Protein 4B46 (pdb70)

Secondary structure (DSSP, 8-state):
--EEEEEEHHHHHHHHHHHHHHHHHHT---EEEEEEEESBHHHHHT-SSS-GGGEEE--HHHHTTB--TT-HHHHHHHHHHTHHHHHHHHTTS-GGG-SEEEEEEESSSSHHHHHHHHHHHHHHHH--S-EEEEEEEPPTTS-HHHHHHHHHHHHHHHHHSSEEEEEEGGGG--TTS-HHHHHHHHHHHHHHHHHHHH--B--HHHHHHHHTT-SEEEEEEEEEE--HHHHHHHHHHHHHHHHS--SS----TT-SEEEEEEEE-GGG--HHHHHHHHHHHHHHH--SEEEEEEEE-TT--EEEEEEEEES--S-HHHHHHHHHHHHHH-

Solvent-accessible surface area: 14113 Å² total; per-residue (Å²): 24,85,0,0,0,0,0,0,6,96,44,0,3,51,1,0,11,46,0,10,71,19,15,165,123,127,137,38,53,0,24,113,9,10,0,0,1,5,0,18,110,76,38,12,121,51,17,175,36,1,64,164,116,24,41,15,37,0,0,62,96,110,22,156,13,157,14,13,66,33,68,20,131,34,0,29,68,0,0,111,99,28,28,114,68,0,23,41,11,0,103,85,11,48,19,187,76,9,38,0,0,1,0,0,0,16,0,9,29,3,12,5,2,7,0,0,5,24,0,0,116,32,0,94,200,85,42,144,40,32,0,3,0,0,0,8,0,5,3,74,108,69,30,60,88,74,23,37,3,0,0,106,4,5,46,66,0,26,167,42,13,41,0,0,0,0,0,5,15,39,29,10,123,54,137,84,81,76,113,87,22,5,67,72,76,8,13,79,38,1,2,43,27,1,3,18,0,1,32,125,82,6,78,26,66,41,0,45,67,0,0,70,42,14,36,11,0,1,0,0,38,13,42,59,44,132,107,65,140,16,1,80,44,0,18,28,1,0,96,114,0,9,120,33,144,9,0,0,54,25,129,23,106,44,4,62,40,0,0,0,0,0,8,1,1,63,120,54,20,33,174,104,0,7,45,112,0,79,149,50,2,70,128,66,1,46,4,144,58,17,58,18,2,16,18,59,83,108,71,29,145,131,0,8,0,0,2,0,3,1,8,11,90,98,4,86,32,16,104,73,0,74,94,38,10,92,111,45,161,149

InterPro domains:
  IPR003008 Tubulin/FtsZ, GTPase domain [PF00091] (3-174)
  IPR003008 Tubulin/FtsZ, GTPase domain [SM00864] (2-195)
  IPR017975 Tubulin, conserved site [PS00227] (108-114)
  IPR032907 Tubulin-like protein CetZ [MF_01946] (1-391)
  IPR036525 Tubulin/FtsZ, GTPase domain superfamily [G3DSA:3.40.50.1440] (1-229)
  IPR036525 Tubulin/FtsZ, GTPase domain superfamily [SSF52490] (1-197)
  IPR037103 Tubulin/FtsZ-like, C-terminal domain [G3DSA:3.30.1330.20] (230-367)
  IPR045061 Tubulin-like protein FtsZ/CetZ [PTHR30314] (2-357)
  IPR048737 Tubulin-like CetZ, C-terminal [PF21011] (176-364)

Radius of gyration: 19.16 Å; Cα contacts (8 Å, |Δi|>4): 771; chains: 1; bounding box: 43×62×47 Å

Sequence (330 aa):
MKLAMIGFGQAGGKVVDKFVEYDRERNAGIVRAAVAVNSAKADLLGLKNIPKDQRVLIGQSRVKGHGVGADNELGAEIAEEDIDEVQGAIDSIPVHEVDAFLVVSGLGGGTGSGGAPVLAKHLKRIYTEPVYGLGILPGSDEGGIYTLNAARSFQTFVREVDNLLVFDNDAWRKTGESVQGGYDEINEEIVNRFGVLFGSVVDSSEIINTLAGGGVSTVGYASEGVTAHTTNRITSLVRKAALGRLTLPCEIEGAERALLVLAGPPEHLNRKGIERGRKWIEEQTGSMEVRGGDYPIPGAEKVAGVILLSGVTNVPRIKELQQVAIEAQD

Structure (mmCIF, N/CA/C/O backbone):
data_4B46
#
_entry.id 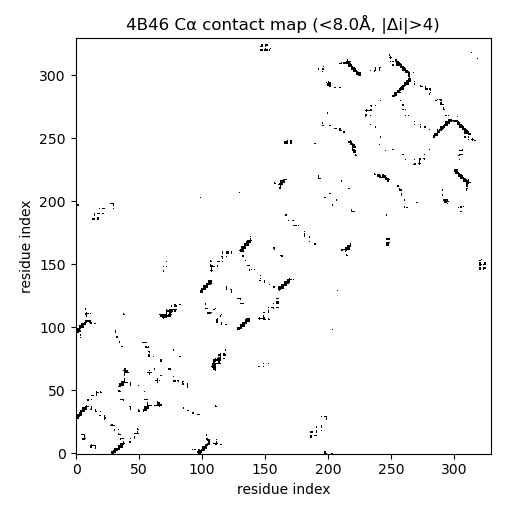  4B46
#
_cell.length_a   56.339
_cell.length_b   62.214
_cell.length_c   96.496
_cell.angle_alpha   90.00
_cell.angle_beta   90.00
_cell.angle_gamma   90.00
#
_symmetry.space_group_name_H-M   'P 21 21 21'
#
loop_
_entity.id
_entity.type
_entity.pdbx_description
1 polymer 'CELL DIVISION PROTEIN FTSZ'
2 non-polymer "GUANOSINE-5'-DIPHOSPHATE"
3 water water
#
loop_
_atom_site.group_PDB
_atom_site.id
_atom_site.type_symbol
_atom_site.label_atom_id
_atom_site.label_alt_id
_atom_site.label_comp_id
_atom_site.label_asym_id
_atom_site.label_entity_id
_atom_site.label_seq_id
_atom_site.pdbx_PDB_ins_code
_atom_site.Cartn_x
_atom_site.Cartn_y
_atom_site.Cartn_z
_atom_site.occupancy
_atom_site.B_iso_or_equiv
_atom_site.auth_seq_id
_atom_site.auth_comp_id
_atom_site.auth_asym_id
_atom_site.auth_atom_id
_atom_site.pdbx_PDB_model_num
ATOM 1 N N . MET A 1 1 ? -25.918 -20.403 10.777 1.00 22.26 1 MET A N 1
ATOM 2 C CA . MET A 1 1 ? -26.155 -19.395 11.795 1.00 23.54 1 MET A CA 1
ATOM 3 C C . MET A 1 1 ? -25.827 -18.000 11.251 1.00 26.12 1 MET A C 1
ATOM 4 O O . MET A 1 1 ? -24.796 -17.795 10.606 1.00 26.98 1 MET A O 1
ATOM 9 N N . LYS A 1 2 ? -26.706 -17.044 11.520 1.00 2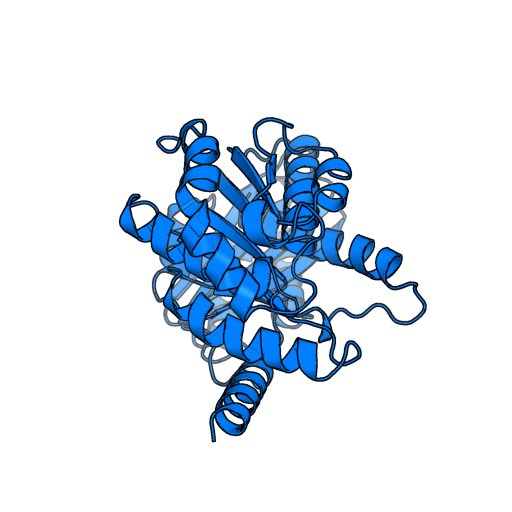1.79 2 LYS A N 1
ATOM 10 C CA . LYS A 1 2 ? -26.556 -15.692 10.996 1.00 16.53 2 LYS A CA 1
ATOM 11 C C . LYS A 1 2 ? -25.837 -14.815 12.004 1.00 21.41 2 LYS A C 1
ATOM 12 O O . LYS A 1 2 ? -26.310 -14.655 13.133 1.00 21.44 2 LYS A O 1
ATOM 18 N N . LEU A 1 3 ? -24.697 -14.253 11.600 1.00 17.78 3 LEU A N 1
ATOM 19 C CA . LEU A 1 3 ? -23.875 -13.467 12.516 1.00 14.50 3 LEU A CA 1
ATOM 20 C C . LEU A 1 3 ? -23.734 -12.013 12.099 1.00 20.45 3 LEU A C 1
ATOM 21 O O . LEU A 1 3 ? -23.683 -11.700 10.912 1.00 19.78 3 LEU A O 1
ATOM 26 N N . ALA A 1 4 ? -23.669 -11.135 13.094 1.00 18.91 4 ALA A N 1
ATOM 27 C CA . ALA A 1 4 ? -23.129 -9.793 12.909 1.00 15.81 4 ALA A CA 1
ATOM 28 C C . ALA A 1 4 ? -21.665 -9.808 13.353 1.00 17.26 4 ALA A C 1
ATOM 29 O O . ALA A 1 4 ? -21.368 -9.895 14.543 1.00 18.36 4 ALA A O 1
ATOM 31 N N . MET A 1 5 ? -20.747 -9.741 12.396 1.00 16.45 5 MET A N 1
ATOM 32 C CA . MET A 1 5 ? -19.329 -9.773 12.711 1.00 19.73 5 MET A CA 1
ATOM 33 C C . MET A 1 5 ? -18.718 -8.381 12.792 1.00 20.09 5 MET A C 1
ATOM 34 O O . MET A 1 5 ? -18.870 -7.579 11.869 1.00 18.88 5 MET A O 1
ATOM 39 N N . ILE A 1 6 ? -18.014 -8.113 13.890 1.00 15.55 6 ILE A N 1
ATOM 40 C CA . ILE A 1 6 ? -17.258 -6.870 14.029 1.00 17.29 6 ILE A CA 1
ATOM 41 C C . ILE A 1 6 ? -15.790 -7.178 14.275 1.00 15.25 6 ILE A C 1
ATOM 42 O O . ILE A 1 6 ? -15.438 -7.781 15.289 1.00 16.00 6 ILE A O 1
ATOM 47 N N . GLY A 1 7 ? -14.944 -6.779 13.331 1.00 16.87 7 GLY A N 1
ATOM 48 C CA . GLY A 1 7 ? -13.503 -6.912 13.488 1.00 15.57 7 GLY A CA 1
ATOM 49 C C . GLY A 1 7 ? -12.955 -5.676 14.174 1.00 24.66 7 GLY A C 1
ATOM 50 O O . GLY A 1 7 ? -13.308 -4.547 13.810 1.00 22.76 7 GLY A O 1
ATOM 51 N N . PHE A 1 8 ? -12.104 -5.886 15.174 1.00 20.97 8 PHE A N 1
ATOM 52 C CA . PHE A 1 8 ? -11.545 -4.782 15.954 1.00 18.92 8 PHE A CA 1
ATOM 53 C C . PHE A 1 8 ? -10.023 -4.829 15.867 1.00 17.07 8 PHE A C 1
ATOM 54 O O . PHE A 1 8 ? -9.414 -5.848 16.196 1.00 18.81 8 PHE A O 1
ATOM 62 N N . GLY A 1 9 ? -9.406 -3.733 15.420 1.00 15.52 9 GLY A N 1
ATOM 63 C CA . GLY A 1 9 ? -7.966 -3.730 15.209 1.00 16.98 9 GLY A CA 1
ATOM 64 C C . GLY A 1 9 ? -7.622 -4.341 13.858 1.00 15.70 9 GLY A C 1
ATOM 65 O O . GLY A 1 9 ? -8.504 -4.798 13.126 1.00 15.31 9 GLY A O 1
ATOM 66 N N . GLN A 1 10 ? -6.337 -4.374 13.528 1.00 14.14 10 GLN A N 1
ATOM 67 C CA . GLN A 1 10 ? -5.922 -4.811 12.202 1.00 19.35 10 GLN A CA 1
ATOM 68 C C . GLN A 1 10 ? -6.180 -6.300 11.928 1.00 17.18 10 GLN A C 1
ATOM 69 O O . GLN A 1 10 ? -6.676 -6.661 10.859 1.00 17.45 10 GLN A O 1
ATOM 75 N N . ALA A 1 11 ? -5.839 -7.154 12.885 1.00 17.03 11 ALA A N 1
ATOM 76 C CA . ALA A 1 11 ? -6.064 -8.600 12.757 1.00 19.51 11 ALA A CA 1
ATOM 77 C C . ALA A 1 11 ? -7.553 -8.946 12.654 1.00 18.28 11 ALA A C 1
ATOM 78 O O . ALA A 1 11 ? -7.968 -9.678 11.757 1.00 14.87 11 ALA A O 1
ATOM 80 N N . GLY A 1 12 ? -8.342 -8.428 13.589 1.00 15.19 12 GLY A N 1
ATOM 81 C CA . GLY A 1 12 ? -9.779 -8.641 13.583 1.00 15.12 12 GLY A CA 1
ATOM 82 C C . GLY A 1 12 ? -10.391 -8.220 12.264 1.00 20.96 12 GLY A C 1
ATOM 83 O O . GLY A 1 12 ? -11.252 -8.912 11.723 1.00 18.96 12 GLY A O 1
ATOM 84 N N . GLY A 1 13 ? -9.930 -7.086 11.740 1.00 19.01 13 GLY A N 1
ATOM 85 C CA . GLY A 1 13 ? -10.396 -6.577 10.467 1.00 17.16 13 GLY A CA 1
ATOM 86 C C . GLY A 1 13 ? -10.110 -7.519 9.311 1.00 23.93 13 GLY A C 1
ATOM 87 O O . GLY A 1 13 ? -10.986 -7.778 8.475 1.00 20.46 13 GLY A O 1
ATOM 88 N N . LYS A 1 14 ? -8.882 -8.029 9.254 1.00 16.47 14 LYS A N 1
ATOM 89 C CA . LYS A 1 14 ? -8.473 -8.917 8.167 1.00 21.02 14 LYS A CA 1
ATOM 90 C C . LYS A 1 14 ? -9.218 -10.254 8.234 1.00 20.48 14 LYS A C 1
ATOM 91 O O . LYS A 1 14 ? -9.572 -10.842 7.210 1.00 19.53 14 LYS A O 1
ATOM 97 N N . VAL A 1 15 ? -9.456 -10.732 9.443 1.00 15.42 15 VAL A N 1
ATOM 98 C CA . VAL A 1 15 ? -10.164 -11.996 9.614 1.00 13.72 15 VAL A CA 1
ATOM 99 C C . VAL A 1 15 ? -11.631 -11.872 9.194 1.00 23.04 15 VAL A C 1
ATOM 100 O O . VAL A 1 15 ? -12.143 -12.725 8.461 1.00 20.98 15 VAL A O 1
ATOM 104 N N . VAL A 1 16 ? -12.293 -10.802 9.629 1.00 18.82 16 VAL A N 1
ATOM 105 C CA . VAL A 1 16 ? -13.676 -10.555 9.224 1.00 20.37 16 VAL A CA 1
ATOM 106 C C . VAL A 1 16 ? -13.783 -10.357 7.715 1.00 21.57 16 VAL A C 1
ATOM 107 O O . VAL A 1 16 ? -14.701 -10.885 7.077 1.00 22.14 16 VAL A O 1
ATOM 111 N N . ASP A 1 17 ? -12.826 -9.626 7.146 1.00 21.09 17 ASP A N 1
ATOM 112 C CA . ASP A 1 17 ? -12.754 -9.424 5.700 1.00 22.85 17 ASP A CA 1
ATOM 113 C C . ASP A 1 17 ? -12.705 -10.779 4.976 1.00 23.56 17 ASP A C 1
ATOM 114 O O . ASP A 1 17 ? -13.410 -10.999 3.987 1.00 23.26 17 ASP A O 1
ATOM 119 N N . LYS A 1 18 ? -11.873 -11.686 5.473 1.00 19.97 18 LYS A N 1
ATOM 120 C CA . LYS A 1 18 ? -11.729 -13.003 4.852 1.00 20.96 18 LYS A CA 1
ATOM 121 C C . LYS A 1 18 ? -12.968 -13.865 5.067 1.00 19.60 18 LYS A C 1
ATOM 122 O O . LYS A 1 18 ? -13.338 -14.653 4.206 1.00 22.74 18 LYS A O 1
ATOM 128 N N . PHE A 1 19 ? -13.590 -13.720 6.232 1.00 19.51 19 PHE A N 1
ATOM 129 C CA . PHE A 1 19 ? -14.850 -14.390 6.524 1.00 21.73 19 PHE A CA 1
ATOM 130 C C . PHE A 1 19 ? -15.932 -13.989 5.525 1.00 24.38 19 PHE A C 1
ATOM 131 O O . PHE A 1 19 ? -16.708 -14.831 5.062 1.00 22.62 19 PHE A O 1
ATOM 139 N N . VAL A 1 20 ? -15.979 -12.702 5.194 1.00 21.51 20 VAL A N 1
ATOM 140 C CA . VAL A 1 20 ? -16.931 -12.209 4.200 1.00 25.10 20 VAL A CA 1
ATOM 141 C C . VAL A 1 20 ? -16.694 -12.864 2.842 1.00 27.21 20 VAL A C 1
ATOM 142 O O . VAL A 1 20 ? -17.636 -13.261 2.161 1.00 27.58 20 VAL A O 1
ATOM 146 N N . GLU A 1 21 ? -15.429 -12.986 2.452 1.00 27.63 21 GLU A N 1
ATOM 147 C CA . GLU A 1 21 ? -15.083 -13.604 1.170 1.00 24.92 21 GLU A CA 1
ATOM 148 C C . GLU A 1 21 ? -15.430 -15.098 1.145 1.00 23.79 21 GLU A C 1
ATOM 149 O O . GLU A 1 21 ? -15.943 -15.617 0.153 1.00 26.23 21 GLU A O 1
ATOM 155 N N . TYR A 1 22 ? -15.140 -15.780 2.246 1.00 21.23 22 TYR A N 1
ATOM 156 C CA . TYR A 1 22 ? -15.445 -17.196 2.395 1.00 21.60 22 TYR A CA 1
ATOM 157 C C . TYR A 1 22 ? -16.947 -17.444 2.289 1.00 28.12 22 TYR A C 1
ATOM 158 O O . TYR A 1 22 ? -17.402 -18.359 1.591 1.00 28.47 22 TYR A O 1
ATOM 167 N N . ASP A 1 23 ? -17.698 -16.629 3.022 1.00 23.09 23 ASP A N 1
ATOM 168 C CA . ASP A 1 23 ? -19.148 -16.717 3.091 1.00 27.07 23 ASP A CA 1
ATOM 169 C C . ASP A 1 23 ? -19.765 -16.473 1.722 1.00 29.76 23 ASP A C 1
ATOM 170 O O . ASP A 1 23 ? -20.722 -17.141 1.330 1.00 31.95 23 ASP A O 1
ATOM 175 N N . ARG A 1 24 ? -19.201 -15.511 1.000 1.00 22.78 24 ARG A N 1
ATOM 176 C CA . ARG A 1 24 ? -19.664 -15.150 -0.333 1.00 25.76 24 ARG A CA 1
ATOM 177 C C . ARG A 1 24 ? -19.358 -16.249 -1.359 1.00 27.24 24 ARG A C 1
ATOM 178 O O . ARG A 1 24 ? -20.208 -16.591 -2.186 1.00 28.55 24 ARG A O 1
ATOM 186 N N . GLU A 1 25 ? -18.149 -16.807 -1.297 1.00 25.42 25 GLU A N 1
ATOM 187 C CA . GLU A 1 25 ? -17.733 -17.865 -2.225 1.00 30.78 25 GLU A CA 1
ATOM 188 C C . GLU A 1 25 ? -18.602 -19.109 -2.116 1.00 26.62 25 GLU A C 1
ATOM 189 O O . GLU A 1 25 ? -18.798 -19.827 -3.091 1.00 26.73 25 GLU A O 1
ATOM 195 N N . ARG A 1 26 ? -19.096 -19.373 -0.913 1.00 30.21 26 ARG A N 1
ATOM 196 C CA . ARG A 1 26 ? -19.832 -20.602 -0.645 1.00 31.94 26 ARG A CA 1
ATOM 197 C C . ARG A 1 26 ? -21.320 -20.359 -0.483 1.00 33.73 26 ARG A C 1
ATOM 198 O O . ARG A 1 26 ? -22.084 -21.308 -0.308 1.00 29.65 26 ARG A O 1
ATOM 206 N N . ASN A 1 27 ? -21.724 -19.091 -0.541 1.00 29.67 27 ASN A N 1
ATOM 207 C CA . ASN A 1 27 ? -23.119 -18.723 -0.333 1.00 28.47 27 ASN A CA 1
ATOM 208 C C . ASN A 1 27 ? -23.608 -19.338 0.971 1.00 31.61 27 ASN A C 1
ATOM 209 O O . ASN A 1 27 ? -24.688 -19.924 1.030 1.00 34.95 27 ASN A O 1
ATOM 214 N N . ALA A 1 28 ? -22.786 -19.219 2.009 1.00 28.85 28 ALA A N 1
ATOM 215 C CA . ALA A 1 28 ? -23.032 -19.902 3.274 1.00 29.32 28 ALA A CA 1
ATOM 216 C C . ALA A 1 28 ? -24.092 -19.213 4.134 1.00 36.21 28 ALA A C 1
ATOM 217 O O . ALA A 1 28 ? -24.647 -19.823 5.049 1.00 36.95 28 ALA A O 1
ATOM 219 N N . GLY A 1 29 ? -24.371 -17.947 3.841 1.00 31.41 29 GLY A N 1
ATOM 220 C CA . GLY A 1 29 ? -25.385 -17.203 4.570 1.00 29.56 29 GLY A CA 1
ATOM 221 C C . GLY A 1 29 ? -25.014 -16.874 6.008 1.00 26.87 29 GLY A C 1
ATOM 222 O O . GLY A 1 29 ? -25.885 -16.622 6.834 1.00 30.57 29 GLY A O 1
ATOM 223 N N . ILE A 1 30 ? -23.721 -16.866 6.309 1.00 21.16 30 ILE A N 1
ATOM 224 C CA . ILE A 1 30 ? -23.254 -16.664 7.681 1.00 20.59 30 ILE A CA 1
ATOM 225 C C . ILE A 1 30 ? -23.094 -15.195 8.095 1.00 28.22 30 ILE A C 1
ATOM 226 O O . ILE A 1 30 ? -23.557 -14.780 9.159 1.00 28.50 30 ILE A O 1
ATOM 231 N N . VAL A 1 31 ? -22.413 -14.416 7.267 1.00 24.73 31 VAL A N 1
ATOM 232 C CA . VAL A 1 31 ? -22.096 -13.036 7.632 1.00 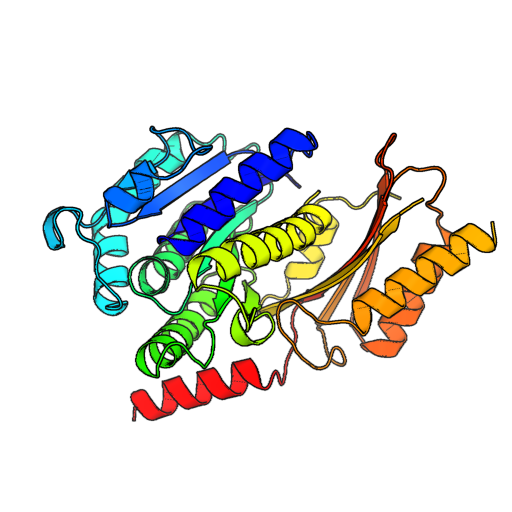18.65 31 VAL A CA 1
ATOM 233 C C . VAL A 1 31 ? -23.209 -12.104 7.176 1.00 24.64 31 VAL A C 1
ATOM 234 O O . VAL A 1 31 ? -23.179 -11.573 6.062 1.00 25.60 31 VAL A O 1
ATOM 238 N N . ARG A 1 32 ? -24.199 -11.914 8.043 1.00 24.53 32 ARG A N 1
ATOM 239 C CA . ARG A 1 32 ? -25.357 -11.097 7.709 1.00 26.95 32 ARG A CA 1
ATOM 240 C C . ARG A 1 32 ? -24.976 -9.621 7.748 1.00 30.59 32 ARG A C 1
ATOM 241 O O . ARG A 1 32 ? -25.569 -8.783 7.057 1.00 27.62 32 ARG A O 1
ATOM 249 N N . ALA A 1 33 ? -23.972 -9.307 8.560 1.00 23.27 33 ALA A N 1
ATOM 250 C CA . ALA A 1 33 ? -23.439 -7.952 8.626 1.00 24.74 33 ALA A CA 1
ATOM 251 C C . ALA A 1 33 ? -21.974 -8.004 9.008 1.00 19.79 33 ALA A C 1
ATOM 252 O O . ALA A 1 33 ? -21.579 -8.785 9.870 1.00 21.48 33 ALA A O 1
ATOM 254 N N . ALA A 1 34 ? -21.163 -7.170 8.371 1.00 21.27 34 ALA A N 1
ATOM 255 C CA . ALA A 1 34 ? -19.757 -7.087 8.741 1.00 22.23 34 ALA A CA 1
ATOM 256 C C . ALA A 1 34 ? -19.330 -5.632 8.957 1.00 24.28 34 ALA A C 1
ATOM 257 O O . ALA A 1 34 ? -19.642 -4.756 8.154 1.00 22.50 34 ALA A O 1
ATOM 259 N N . VAL A 1 35 ? -18.641 -5.391 10.066 1.00 19.65 35 VAL A N 1
ATOM 260 C CA . VAL A 1 35 ? -18.161 -4.057 10.426 1.00 19.21 35 VAL A CA 1
ATOM 261 C C . VAL A 1 35 ? -16.702 -4.167 10.881 1.00 18.71 35 VAL A C 1
ATOM 262 O O . VAL A 1 35 ? -16.321 -5.167 11.494 1.00 19.86 35 VAL A O 1
ATOM 266 N N . ALA A 1 36 ? -15.889 -3.165 10.549 1.00 21.44 36 ALA A N 1
ATOM 267 C CA . ALA A 1 36 ? -14.482 -3.117 10.962 1.00 16.61 36 ALA A CA 1
ATOM 268 C C . ALA A 1 36 ? -14.222 -1.828 11.731 1.00 19.25 36 ALA A C 1
ATOM 269 O O . ALA A 1 36 ? -14.606 -0.739 11.283 1.00 18.13 36 ALA A O 1
ATOM 271 N N . VAL A 1 37 ? -13.591 -1.954 12.892 1.00 16.70 37 VAL A N 1
ATOM 272 C CA . VAL A 1 37 ? -13.298 -0.802 13.736 1.00 15.53 37 VAL A CA 1
ATOM 273 C C . VAL A 1 37 ? -11.799 -0.732 13.948 1.00 18.03 37 VAL A C 1
ATOM 274 O O . VAL A 1 37 ? -11.173 -1.729 14.315 1.00 17.84 37 VAL A O 1
ATOM 278 N N . ASN A 1 38 ? -11.220 0.440 13.722 1.00 17.37 38 ASN A N 1
ATOM 279 C CA . ASN A 1 38 ? -9.776 0.597 13.894 1.00 19.97 38 ASN A CA 1
ATOM 280 C C . ASN A 1 38 ? -9.427 2.051 14.186 1.00 20.40 38 ASN A C 1
ATOM 281 O O . ASN A 1 38 ? -10.256 2.947 13.988 1.00 17.32 38 ASN A O 1
ATOM 286 N N . SER A 1 39 ? -8.213 2.282 14.680 1.00 20.66 39 SER A N 1
ATOM 287 C CA . SER A 1 39 ? -7.754 3.641 14.947 1.00 20.12 39 SER A CA 1
ATOM 288 C C . SER A 1 39 ? -6.672 3.996 13.952 1.00 23.26 39 SER A C 1
ATOM 289 O O . SER A 1 39 ? -6.144 5.111 13.956 1.00 21.06 39 SER A O 1
ATOM 292 N N . ALA A 1 40 ? -6.334 3.033 13.103 1.00 21.87 40 ALA A N 1
ATOM 293 C CA . ALA A 1 40 ? -5.315 3.235 12.084 1.00 22.70 40 ALA A CA 1
ATOM 294 C C . ALA A 1 40 ? -6.011 3.283 10.741 1.00 25.58 40 ALA A C 1
ATOM 295 O O . ALA A 1 40 ? -6.633 2.303 10.323 1.00 26.48 40 ALA A O 1
ATOM 297 N N . LYS A 1 41 ? -5.918 4.433 10.079 1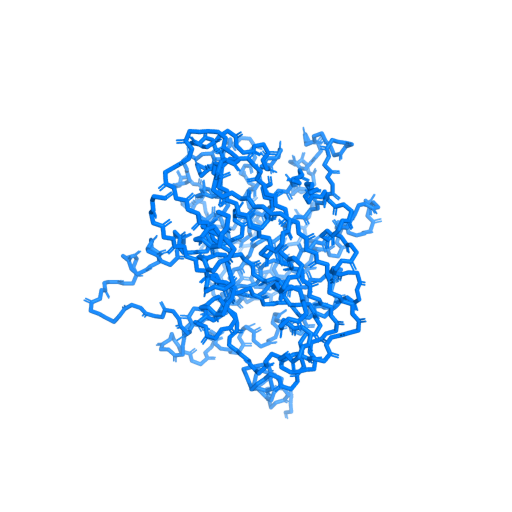.00 25.48 41 LYS A N 1
ATOM 298 C CA . LYS A 1 41 ? -6.662 4.685 8.853 1.00 29.23 41 LYS A CA 1
ATOM 299 C C . LYS A 1 41 ? -6.206 3.794 7.707 1.00 25.99 41 LYS A C 1
ATOM 300 O O . LYS A 1 41 ? -7.027 3.280 6.946 1.00 25.56 41 LYS A O 1
ATOM 306 N N . ALA A 1 42 ? -4.896 3.606 7.593 1.00 22.07 42 ALA A N 1
ATOM 307 C CA . ALA A 1 42 ? -4.341 2.783 6.528 1.00 28.77 42 ALA A CA 1
ATOM 308 C C . ALA A 1 42 ? -4.873 1.340 6.556 1.00 25.78 42 ALA A C 1
ATOM 309 O O . ALA A 1 42 ? -5.070 0.739 5.505 1.00 30.71 42 ALA A O 1
ATOM 311 N N . ASP A 1 43 ? -5.104 0.794 7.750 1.00 27.32 43 ASP A N 1
ATOM 312 C CA . ASP A 1 43 ? -5.636 -0.567 7.895 1.00 22.54 43 ASP A CA 1
ATOM 313 C C . ASP A 1 43 ? -7.023 -0.700 7.286 1.00 27.71 43 ASP A C 1
ATOM 314 O O . ASP A 1 43 ? -7.311 -1.675 6.593 1.00 25.84 43 ASP A O 1
ATOM 319 N N . LEU A 1 44 ? -7.880 0.287 7.540 1.00 23.36 44 LEU A N 1
ATOM 320 C CA . LEU A 1 44 ? -9.251 0.244 7.045 1.00 23.78 44 LEU A CA 1
ATOM 321 C C . LEU A 1 44 ? -9.305 0.350 5.529 1.00 28.80 44 LEU A C 1
ATOM 322 O O . LEU A 1 44 ? -10.148 -0.273 4.896 1.00 29.26 44 LEU A O 1
ATOM 327 N N . LEU A 1 45 ? -8.402 1.141 4.954 1.00 29.05 45 LEU A N 1
ATOM 328 C CA . LEU A 1 45 ? -8.323 1.295 3.506 1.00 27.79 45 LEU A CA 1
ATOM 329 C C . LEU A 1 45 ? -7.905 -0.001 2.817 1.00 30.37 45 LEU A C 1
ATOM 330 O O . LEU A 1 45 ? -8.253 -0.240 1.664 1.00 31.52 45 LEU A O 1
ATOM 335 N N . GLY A 1 46 ? -7.155 -0.833 3.527 1.00 32.10 46 GLY A N 1
ATOM 336 C CA . GLY A 1 46 ? -6.660 -2.076 2.966 1.00 32.94 46 GLY A CA 1
ATOM 337 C C . GLY A 1 46 ? -7.686 -3.191 2.875 1.00 33.43 46 GLY A C 1
ATOM 338 O O . GLY A 1 46 ? -7.450 -4.200 2.215 1.00 35.25 46 GLY A O 1
ATOM 339 N N . LEU A 1 47 ? -8.826 -3.023 3.534 1.00 34.78 47 LEU A N 1
ATOM 340 C CA . LEU A 1 47 ? -9.854 -4.056 3.500 1.00 30.97 47 LEU A CA 1
ATOM 341 C C . LEU A 1 47 ? -10.495 -4.100 2.127 1.00 36.96 47 LEU A C 1
ATOM 342 O O . LEU A 1 47 ? -10.493 -3.107 1.401 1.00 42.66 47 LEU A O 1
ATOM 347 N N . LYS A 1 48 ? -11.042 -5.254 1.769 1.00 29.78 48 LYS A N 1
ATOM 348 C CA . LYS A 1 48 ? -11.484 -5.476 0.399 1.00 34.30 48 LYS A CA 1
ATOM 349 C C . LYS A 1 48 ? -12.977 -5.745 0.297 1.00 31.46 48 LYS A C 1
ATOM 350 O O . LYS A 1 48 ? -13.602 -5.438 -0.713 1.00 37.37 48 LYS A O 1
ATOM 356 N N . ASN A 1 49 ? -13.543 -6.317 1.351 1.00 26.64 49 ASN A N 1
ATOM 357 C CA . ASN A 1 49 ? -14.884 -6.884 1.283 1.00 24.65 49 ASN A CA 1
ATOM 358 C C . ASN A 1 49 ? -15.886 -6.212 2.206 1.00 28.73 49 ASN A C 1
ATOM 359 O O . ASN A 1 49 ? -17.089 -6.365 2.045 1.00 36.51 49 ASN A O 1
ATOM 364 N N . ILE A 1 50 ? -15.385 -5.481 3.188 1.00 34.12 50 ILE A N 1
ATOM 365 C CA . ILE A 1 50 ? -16.248 -4.779 4.119 1.00 30.05 50 ILE A CA 1
ATOM 366 C C . ILE A 1 50 ? -16.627 -3.422 3.531 1.00 31.19 50 ILE A C 1
ATOM 367 O O . ILE A 1 50 ? -15.758 -2.661 3.122 1.00 35.88 50 ILE A O 1
ATOM 372 N N . PRO A 1 51 ? -17.936 -3.129 3.456 1.00 33.72 51 PRO A N 1
ATOM 373 C CA . PRO A 1 51 ? -18.410 -1.865 2.871 1.00 39.47 51 PRO A CA 1
ATOM 374 C C . PRO A 1 51 ? -17.751 -0.648 3.527 1.00 32.21 51 PRO A C 1
ATOM 375 O O . PRO A 1 51 ? -17.559 -0.647 4.740 1.00 31.66 51 PRO A O 1
ATOM 379 N N . LYS A 1 52 ? -17.409 0.364 2.738 1.00 37.01 52 LYS A N 1
ATOM 380 C CA . LYS A 1 52 ? -16.707 1.539 3.259 1.00 37.91 52 LYS A CA 1
ATOM 381 C C . LYS A 1 52 ? -17.483 2.209 4.384 1.00 33.55 52 LYS A C 1
ATOM 382 O O . LYS A 1 52 ? -16.903 2.697 5.345 1.00 33.87 52 LYS A O 1
ATOM 388 N N . ASP A 1 53 ? -18.804 2.207 4.262 1.00 30.97 53 ASP A N 1
ATOM 389 C CA . ASP A 1 53 ? -19.680 2.752 5.292 1.00 39.00 53 ASP A CA 1
ATOM 390 C C . ASP A 1 53 ? -19.690 1.914 6.577 1.00 38.34 53 ASP A C 1
ATOM 391 O O . ASP A 1 53 ? -20.192 2.364 7.605 1.00 41.08 53 ASP A O 1
ATOM 396 N N . GLN A 1 54 ? -19.134 0.705 6.523 1.00 29.24 54 GLN A N 1
ATOM 397 C CA . GLN A 1 54 ? -19.050 -0.149 7.712 1.00 26.74 54 GLN A CA 1
ATOM 398 C C . GLN A 1 54 ? -17.620 -0.251 8.251 1.00 24.81 54 GLN A C 1
ATOM 399 O O . GLN A 1 54 ? -17.306 -1.128 9.064 1.00 23.02 54 GLN A O 1
ATOM 405 N N . ARG A 1 55 ? -16.756 0.643 7.783 1.00 21.12 55 ARG A N 1
ATOM 406 C CA . ARG A 1 55 ? -15.405 0.768 8.315 1.00 24.45 55 ARG A CA 1
ATOM 407 C C . ARG A 1 55 ? -15.356 1.996 9.215 1.00 29.71 55 ARG A C 1
ATOM 408 O O . ARG A 1 55 ? -15.516 3.111 8.741 1.00 28.78 55 ARG A O 1
ATOM 416 N N . VAL A 1 56 ? -15.156 1.795 10.512 1.00 23.94 56 VAL A N 1
ATOM 417 C CA . VAL A 1 56 ? -15.230 2.903 11.452 1.00 20.12 56 VAL A CA 1
ATOM 418 C C . VAL A 1 56 ? -13.862 3.252 12.004 1.00 22.40 56 VAL A C 1
ATOM 419 O O . VAL A 1 56 ? -13.207 2.416 12.625 1.00 19.12 56 VAL A O 1
ATOM 423 N N . LEU A 1 57 ? -13.446 4.495 11.777 1.00 21.97 57 LEU A N 1
ATOM 424 C CA . LEU A 1 57 ? -12.220 5.019 12.364 1.00 21.27 57 LEU A CA 1
ATOM 425 C C . LEU A 1 57 ? -12.524 5.686 13.704 1.00 24.40 57 LEU A C 1
ATOM 426 O O . LEU A 1 57 ? -13.306 6.628 13.769 1.00 29.08 57 LEU A O 1
ATOM 431 N N . ILE A 1 58 ? -11.903 5.201 14.772 1.00 18.14 58 ILE A N 1
ATOM 432 C CA . ILE A 1 58 ? -12.074 5.806 16.086 1.00 18.32 58 ILE A CA 1
ATOM 433 C C . ILE A 1 58 ? -10.756 6.378 16.598 1.00 19.09 58 ILE A C 1
ATOM 434 O O . ILE A 1 58 ? -9.689 6.135 16.033 1.00 22.78 58 ILE A O 1
ATOM 439 N N . GLY A 1 59 ? -10.841 7.143 17.679 1.00 22.09 59 GLY A N 1
ATOM 440 C CA . GLY A 1 59 ? -9.651 7.664 18.325 1.00 24.05 59 GLY A CA 1
ATOM 441 C C . GLY A 1 59 ? -8.983 8.797 17.574 1.00 26.80 59 GLY A C 1
ATOM 442 O O . GLY A 1 59 ? -7.832 9.136 17.864 1.00 27.04 59 GLY A O 1
ATOM 443 N N . GLN A 1 60 ? -9.686 9.391 16.616 1.00 23.36 60 GLN A N 1
ATOM 444 C CA . GLN A 1 60 ? -9.075 10.444 15.804 1.00 25.78 60 GLN A CA 1
ATOM 445 C C . GLN A 1 60 ? -8.531 11.591 16.665 1.00 28.27 60 GLN A C 1
ATOM 446 O O . GLN A 1 60 ? -7.447 12.129 16.393 1.00 25.51 60 GLN A O 1
ATOM 452 N N . SER A 1 61 ? -9.273 11.954 17.708 1.00 23.76 61 SER A N 1
ATOM 453 C CA . SER A 1 61 ? -8.865 13.054 18.578 1.00 32.68 61 SER A CA 1
ATOM 454 C C . SER A 1 61 ? -7.597 12.742 19.380 1.00 32.35 61 SER A C 1
ATOM 455 O O . SER A 1 61 ? -6.955 13.659 19.895 1.00 32.69 61 SER A O 1
ATOM 458 N N . ARG A 1 62 ? -7.248 11.459 19.490 1.00 28.33 62 ARG A N 1
ATOM 459 C CA . ARG A 1 62 ? -6.094 11.025 20.281 1.00 24.72 62 ARG A CA 1
ATOM 460 C C . ARG A 1 62 ? -4.913 10.591 19.429 1.00 30.55 62 ARG A C 1
ATOM 461 O O . ARG A 1 62 ? -3.764 10.792 19.818 1.00 31.46 62 ARG A O 1
ATOM 469 N N . VAL A 1 63 ? -5.175 9.931 18.304 1.00 22.80 63 VAL A N 1
ATOM 470 C CA . VAL A 1 63 ? -4.067 9.411 17.506 1.00 21.91 63 VAL A CA 1
ATOM 471 C C . VAL A 1 63 ? -4.116 9.797 16.032 1.00 23.04 63 VAL A C 1
ATOM 472 O O . VAL A 1 63 ? -3.259 9.379 15.263 1.00 24.95 63 VAL A O 1
ATOM 476 N N . LYS A 1 64 ? -5.127 10.572 15.649 1.00 22.06 64 LYS A N 1
ATOM 477 C CA . LYS A 1 64 ? -5.178 11.174 14.319 1.00 22.95 64 LYS A CA 1
ATOM 478 C C . LYS A 1 64 ? -4.989 10.178 13.172 1.00 22.65 64 LYS A C 1
ATOM 479 O O . LYS A 1 64 ? -4.277 10.457 12.203 1.00 25.16 64 LYS A O 1
ATOM 485 N N . GLY A 1 65 ? -5.610 9.010 13.298 1.00 21.61 65 GLY A N 1
ATOM 486 C CA . GLY A 1 65 ? -5.541 7.996 12.264 1.00 25.55 65 GLY A CA 1
ATOM 487 C C . GLY A 1 65 ? -4.279 7.151 12.243 1.00 26.52 65 GLY A C 1
ATOM 488 O O . GLY A 1 65 ? -4.045 6.398 11.297 1.00 27.92 65 GLY A O 1
ATOM 489 N N . HIS A 1 66 ? -3.460 7.258 13.282 1.00 28.29 66 HIS A N 1
ATOM 490 C CA . HIS A 1 66 ? -2.171 6.581 13.275 1.00 25.12 66 HIS A CA 1
ATOM 491 C C . HIS A 1 66 ? -2.090 5.362 14.175 1.00 27.54 66 HIS A C 1
ATOM 492 O O . HIS A 1 66 ? -1.004 4.806 14.370 1.00 28.40 66 HIS A O 1
ATOM 499 N N . GLY A 1 67 ? -3.221 4.945 14.729 1.00 22.69 67 GLY A N 1
ATOM 500 C CA . GLY A 1 67 ? -3.239 3.790 15.608 1.00 21.14 67 GLY A CA 1
ATOM 501 C C . GLY A 1 67 ? -2.697 4.081 16.998 1.00 26.57 67 GLY A C 1
ATOM 502 O O . GLY A 1 67 ? -2.121 5.149 17.246 1.00 26.06 67 GLY A O 1
ATOM 503 N N . VAL A 1 68 ? -2.874 3.124 17.907 1.00 23.47 68 VAL A N 1
ATOM 504 C CA . VAL A 1 68 ? -2.378 3.260 19.270 1.00 22.26 68 VAL A CA 1
ATOM 505 C C . VAL A 1 68 ? -1.173 2.360 19.499 1.00 20.44 68 VAL A C 1
ATOM 506 O O . VAL A 1 68 ? -0.710 2.207 20.632 1.00 19.01 68 VAL A O 1
ATOM 510 N N . GLY A 1 69 ? -0.649 1.782 18.420 1.00 22.90 69 GLY A N 1
ATOM 511 C CA . GLY A 1 69 ? 0.458 0.851 18.540 1.00 21.39 69 GLY A CA 1
ATOM 512 C C . GLY A 1 69 ? -0.011 -0.330 19.375 1.00 24.73 69 GLY A C 1
ATOM 513 O O . GLY A 1 69 ? -1.060 -0.907 19.102 1.00 28.41 69 GLY A O 1
ATOM 514 N N . ALA A 1 70 ? 0.739 -0.656 20.419 1.00 24.18 70 ALA A N 1
ATOM 515 C CA . ALA A 1 70 ? 0.395 -1.785 21.277 1.00 24.05 70 ALA A CA 1
ATOM 516 C C . ALA A 1 70 ? 0.018 -1.290 22.666 1.00 26.92 70 ALA A C 1
ATOM 517 O O . ALA A 1 70 ? 0.200 -1.991 23.664 1.00 22.32 70 ALA A O 1
ATOM 519 N N . ASP A 1 71 ? -0.514 -0.074 22.720 1.00 21.41 71 ASP A N 1
ATOM 520 C CA . ASP A 1 71 ? -0.950 0.517 23.973 1.00 16.72 71 ASP A CA 1
ATOM 521 C C . ASP A 1 71 ? -2.417 0.150 24.132 1.00 19.53 71 ASP A C 1
ATOM 522 O O . ASP A 1 71 ? -3.304 0.877 23.678 1.00 18.89 71 ASP A O 1
ATOM 527 N N . ASN A 1 72 ? -2.682 -0.984 24.761 1.00 22.03 72 ASN A N 1
ATOM 528 C CA . ASN A 1 72 ? -4.062 -1.433 24.844 1.00 20.50 72 ASN A CA 1
ATOM 529 C C . ASN A 1 72 ? -4.883 -0.639 25.862 1.00 20.49 72 ASN A C 1
ATOM 530 O O . ASN A 1 72 ? -6.102 -0.544 25.742 1.00 18.70 72 ASN A O 1
ATOM 535 N N . GLU A 1 73 ? -4.209 -0.019 26.825 1.00 18.70 73 GLU A N 1
ATOM 536 C CA . GLU A 1 73 ? -4.899 0.854 27.767 1.00 19.93 73 GLU A CA 1
ATOM 537 C C . GLU A 1 73 ? -5.508 2.044 27.025 1.00 25.72 73 GLU A C 1
ATOM 538 O O . GLU A 1 73 ? -6.661 2.423 27.266 1.00 20.19 73 GLU A O 1
ATOM 544 N N . LEU A 1 74 ? -4.731 2.618 26.111 1.00 22.13 74 LEU A N 1
ATOM 545 C CA . LEU A 1 74 ? -5.208 3.704 25.262 1.00 23.27 74 LEU A CA 1
ATOM 546 C C . LEU A 1 74 ? -6.270 3.185 24.297 1.00 25.85 74 LEU A C 1
ATOM 547 O O . LEU A 1 74 ? -7.236 3.889 24.000 1.00 16.89 74 LEU A O 1
ATOM 552 N N . GLY A 1 75 ? -6.095 1.948 23.826 1.00 19.50 75 GLY A N 1
ATOM 553 C CA . GLY A 1 75 ? -7.082 1.300 22.970 1.00 15.26 75 GLY A CA 1
ATOM 554 C C . GLY A 1 75 ? -8.436 1.189 23.646 1.00 21.57 75 GLY A C 1
ATOM 555 O O . GLY A 1 75 ? -9.480 1.408 23.025 1.00 20.04 75 GLY A O 1
ATOM 556 N N . ALA A 1 76 ? -8.424 0.854 24.931 1.00 15.31 76 ALA A N 1
ATOM 557 C CA . ALA A 1 76 ? -9.658 0.780 25.694 1.00 17.19 76 ALA A CA 1
ATOM 558 C C . ALA A 1 76 ? -10.279 2.174 25.883 1.00 19.18 76 ALA A C 1
ATOM 559 O O . ALA A 1 76 ? -11.492 2.335 25.806 1.00 20.71 76 ALA A O 1
ATOM 561 N N . GLU A 1 77 ? -9.447 3.173 26.139 1.00 17.80 77 GLU A N 1
ATOM 562 C CA . GLU A 1 77 ? -9.945 4.534 26.330 1.00 21.54 77 GLU A CA 1
ATOM 563 C C . GLU A 1 77 ? -10.605 5.099 25.072 1.00 23.34 77 GLU A C 1
ATOM 564 O O . GLU A 1 77 ? -11.670 5.727 25.151 1.00 19.93 77 GLU A O 1
ATOM 570 N N . ILE A 1 78 ? -9.998 4.875 23.908 1.00 17.37 78 ILE A N 1
ATOM 571 C CA . ILE A 1 78 ? -10.593 5.415 22.681 1.00 19.49 78 ILE A CA 1
ATOM 572 C C . ILE A 1 78 ? -11.874 4.685 22.314 1.00 20.10 78 ILE A C 1
ATOM 573 O O . ILE A 1 78 ? -12.819 5.300 21.817 1.00 19.64 78 ILE A O 1
ATOM 578 N N . ALA A 1 79 ? -11.918 3.378 22.567 1.00 18.55 79 ALA A N 1
ATOM 579 C CA . ALA A 1 79 ? -13.141 2.623 22.337 1.00 16.88 79 ALA A CA 1
ATOM 580 C C . ALA A 1 79 ? -14.276 3.145 23.215 1.00 17.92 79 ALA A C 1
ATOM 581 O O . ALA A 1 79 ? -15.429 3.231 22.778 1.00 20.44 79 ALA A O 1
ATOM 583 N N . GLU A 1 80 ? -13.959 3.487 24.457 1.00 17.03 80 GLU A N 1
ATOM 584 C CA . GLU A 1 80 ? -14.979 4.021 25.350 1.00 26.20 80 GLU A CA 1
ATOM 585 C C . GLU A 1 80 ? -15.434 5.422 24.945 1.00 25.93 80 GLU A C 1
ATOM 586 O O . GLU A 1 80 ? -16.619 5.718 24.985 1.00 19.37 80 GLU A O 1
ATOM 592 N N . GLU A 1 81 ? -14.491 6.271 24.542 1.00 25.72 81 GLU A N 1
ATOM 593 C CA . GLU A 1 81 ? -14.798 7.652 24.173 1.00 26.98 81 GLU A CA 1
ATOM 594 C C . GLU A 1 81 ? -15.596 7.683 22.884 1.00 26.92 81 GLU A C 1
ATOM 595 O O . GLU A 1 81 ? -16.529 8.477 22.732 1.00 24.82 81 GLU A O 1
ATOM 601 N N . ASP A 1 82 ? -15.239 6.804 21.954 1.00 24.51 82 ASP A N 1
ATOM 602 C CA . ASP A 1 82 ? -15.815 6.860 20.615 1.00 27.54 82 ASP A CA 1
ATOM 603 C C . ASP A 1 82 ? -16.813 5.740 20.305 1.00 25.39 82 ASP A C 1
ATOM 604 O O . ASP A 1 82 ? -17.064 5.444 19.138 1.00 25.48 82 ASP A O 1
ATOM 609 N N . ILE A 1 83 ? -17.395 5.138 21.342 1.00 19.85 83 ILE A N 1
ATOM 610 C CA . ILE A 1 83 ? -18.296 4.004 21.152 1.00 24.60 83 ILE A CA 1
ATOM 611 C C . ILE A 1 83 ? -19.514 4.382 20.299 1.00 27.56 83 ILE A C 1
ATOM 612 O O . ILE A 1 83 ? -20.075 3.540 19.606 1.00 22.83 83 ILE A O 1
ATOM 617 N N . ASP A 1 84 ? -19.895 5.656 20.319 1.00 22.62 84 ASP A N 1
ATOM 618 C CA . ASP A 1 84 ? -21.033 6.096 19.524 1.00 30.17 84 ASP A CA 1
ATOM 619 C C . ASP A 1 84 ? -20.720 6.099 18.031 1.00 29.27 84 ASP A C 1
ATOM 620 O O . ASP A 1 84 ? -21.621 5.945 17.214 1.00 27.24 84 ASP A O 1
ATOM 625 N N . GLU A 1 85 ? -19.448 6.261 17.670 1.00 28.89 85 GLU A N 1
ATOM 626 C CA . GLU A 1 85 ? -19.049 6.141 16.266 1.00 28.02 85 GLU A CA 1
ATOM 627 C C . GLU A 1 85 ? -19.280 4.717 15.784 1.00 26.63 85 GLU A C 1
ATOM 628 O O . GLU A 1 85 ? -19.761 4.482 14.674 1.00 27.20 85 GLU A O 1
ATOM 634 N N . VAL A 1 86 ? -18.910 3.764 16.628 1.00 24.10 86 VAL A N 1
ATOM 635 C CA . VAL A 1 86 ? -19.097 2.365 16.304 1.00 20.61 86 VAL A CA 1
ATOM 636 C C . VAL A 1 86 ? -20.591 2.061 16.217 1.00 23.75 86 VAL A C 1
ATOM 637 O O . VAL A 1 86 ? -21.053 1.439 15.257 1.00 25.10 86 VAL A O 1
ATOM 641 N N . GLN A 1 87 ? -21.344 2.534 17.207 1.00 22.16 87 GLN A N 1
ATOM 642 C CA . GLN A 1 87 ? -22.787 2.300 17.257 1.00 23.18 87 GLN A CA 1
ATOM 643 C C . GLN A 1 87 ? -23.490 2.908 16.048 1.00 25.82 87 GLN A C 1
ATOM 644 O O . GLN A 1 87 ? -24.494 2.373 15.567 1.00 26.22 87 GLN A O 1
ATOM 650 N N . GLY A 1 88 ? -22.954 4.022 15.563 1.00 25.51 88 GLY A N 1
ATOM 651 C CA . GLY A 1 88 ? -23.456 4.654 14.361 1.00 25.96 88 GLY A CA 1
ATOM 652 C C . GLY A 1 88 ? -23.506 3.666 13.213 1.00 29.16 88 GLY A C 1
ATOM 653 O O . GLY A 1 88 ? -24.520 3.557 12.527 1.00 29.91 88 GLY A O 1
ATOM 654 N N . ALA A 1 89 ? -22.415 2.929 13.025 1.00 29.02 89 ALA A N 1
ATOM 655 C CA . ALA A 1 89 ? -22.322 1.903 11.981 1.00 30.61 89 ALA A CA 1
ATOM 656 C C . ALA A 1 89 ? -23.180 0.672 12.254 1.00 34.24 89 ALA A C 1
ATOM 657 O O . ALA A 1 89 ? -23.729 0.072 11.331 1.00 39.14 89 ALA A O 1
ATOM 659 N N . ILE A 1 90 ? -23.250 0.270 13.517 1.00 27.32 90 ILE A N 1
ATOM 660 C CA . ILE A 1 90 ? -24.058 -0.872 13.912 1.00 25.13 90 ILE A CA 1
ATOM 661 C C . ILE A 1 90 ? -25.551 -0.578 13.698 1.00 31.39 90 ILE A C 1
ATOM 662 O O . ILE A 1 90 ? -26.341 -1.485 13.415 1.00 32.75 90 ILE A O 1
ATOM 667 N N . ASP A 1 91 ? -25.928 0.695 13.793 1.00 27.20 9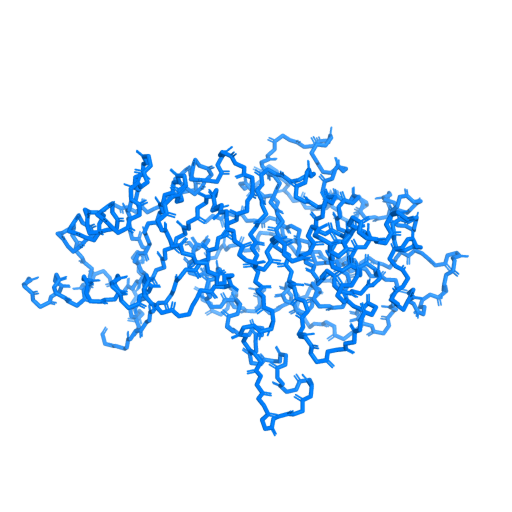1 ASP A N 1
ATOM 668 C CA . ASP A 1 91 ? -27.320 1.090 13.593 1.00 31.11 91 ASP A CA 1
ATOM 669 C C . ASP A 1 91 ? -27.850 0.811 12.183 1.00 35.97 91 ASP A C 1
ATOM 670 O O . ASP A 1 91 ? -29.056 0.888 11.943 1.00 38.41 91 ASP A O 1
ATOM 675 N N . SER A 1 92 ? -26.954 0.493 11.255 1.00 40.73 92 SER A N 1
ATOM 676 C CA . SER A 1 92 ? -27.353 0.190 9.884 1.00 45.60 92 SER A CA 1
ATOM 677 C C . SER A 1 92 ? -27.532 -1.317 9.679 1.00 48.19 92 SER A C 1
ATOM 678 O O . SER A 1 92 ? -28.124 -1.758 8.692 1.00 54.57 92 SER A O 1
ATOM 681 N N . ILE A 1 93 ? -27.025 -2.097 10.629 1.00 41.78 93 ILE A N 1
ATOM 682 C CA . ILE A 1 93 ? -27.172 -3.550 10.624 1.00 43.01 93 ILE A CA 1
ATOM 683 C C . ILE A 1 93 ? -28.597 -3.980 10.961 1.00 43.64 93 ILE A C 1
ATOM 684 O O . ILE A 1 93 ? -29.161 -3.523 11.950 1.00 41.03 93 ILE A O 1
ATOM 689 N N . PRO A 1 94 ? -29.180 -4.877 10.149 1.00 46.29 94 PRO A N 1
ATOM 690 C CA . PRO A 1 94 ? -30.496 -5.430 10.481 1.00 44.68 94 PRO A CA 1
ATOM 691 C C . PRO A 1 94 ? -30.355 -6.450 11.615 1.00 44.77 94 PRO A C 1
ATOM 692 O O . PRO A 1 94 ? -30.289 -7.662 11.377 1.00 41.07 94 PRO A O 1
ATOM 696 N N . VAL A 1 95 ? -30.297 -5.948 12.844 1.00 40.71 95 VAL A N 1
ATOM 697 C CA . VAL A 1 95 ? -30.020 -6.780 14.009 1.00 37.27 95 VAL A CA 1
ATOM 698 C C . VAL A 1 95 ? -31.102 -7.835 14.261 1.00 37.01 95 VAL A C 1
ATOM 699 O O . VAL A 1 95 ? -30.795 -8.932 14.716 1.00 33.05 95 VAL A O 1
ATOM 703 N N . HIS A 1 96 ? -32.358 -7.521 13.940 1.00 31.53 96 HIS A N 1
ATOM 704 C CA . HIS A 1 96 ? -33.435 -8.497 14.086 1.00 40.09 96 HIS A CA 1
ATOM 705 C C . HIS A 1 96 ? -33.208 -9.742 13.227 1.00 38.64 96 HIS A C 1
ATOM 706 O O . HIS A 1 96 ? -33.842 -10.774 13.443 1.00 36.43 96 HIS A O 1
ATOM 713 N N . GLU A 1 97 ? -32.301 -9.650 12.258 1.00 31.42 97 GLU A N 1
ATOM 714 C CA . GLU A 1 97 ? -32.065 -10.772 11.353 1.00 33.63 97 GLU A CA 1
ATOM 715 C C . GLU A 1 97 ? -30.817 -11.574 11.702 1.00 33.16 97 GLU A C 1
ATOM 716 O O . GLU A 1 97 ? -30.400 -12.429 10.923 1.00 34.01 97 GLU A O 1
ATOM 722 N N . VAL A 1 98 ? -30.218 -11.310 12.860 1.00 25.19 98 VAL A N 1
ATOM 723 C CA . VAL A 1 98 ? -29.050 -12.088 13.270 1.00 22.83 98 VAL A CA 1
ATOM 724 C C . VAL A 1 98 ? -29.312 -12.924 14.518 1.00 24.22 98 VAL A C 1
ATOM 725 O O . VAL A 1 98 ? -30.111 -12.550 15.381 1.00 23.22 98 VAL A O 1
ATOM 729 N N . ASP A 1 99 ? -28.634 -14.065 14.589 1.00 24.16 99 ASP A N 1
ATOM 730 C CA . ASP A 1 99 ? -28.708 -14.967 15.734 1.00 26.30 99 ASP A CA 1
ATOM 731 C C . ASP A 1 99 ? -27.753 -14.555 16.848 1.00 23.55 99 ASP A C 1
ATOM 732 O O . ASP A 1 99 ? -28.011 -14.815 18.026 1.00 20.95 99 ASP A O 1
ATOM 737 N N . ALA A 1 100 ? -26.641 -13.930 16.470 1.00 16.96 100 ALA A N 1
ATOM 738 C CA . ALA A 1 100 ? -25.637 -13.534 17.449 1.00 18.10 100 ALA A CA 1
ATOM 739 C C . ALA A 1 100 ? -24.662 -12.512 16.887 1.00 17.76 100 ALA A C 1
ATOM 740 O O . ALA A 1 100 ? -24.536 -12.369 15.671 1.00 19.86 100 ALA A O 1
ATOM 742 N N . PHE A 1 101 ? -23.980 -11.806 17.788 1.00 19.73 101 PHE A N 1
ATOM 743 C CA . PHE A 1 101 ? -22.850 -10.953 17.425 1.00 17.11 101 PHE A CA 1
ATOM 744 C C . PHE A 1 101 ? -21.561 -11.730 17.634 1.00 17.54 101 PHE A C 1
ATOM 745 O O . PHE A 1 101 ? -21.489 -12.574 18.531 1.00 19.48 101 PHE A O 1
ATOM 753 N N . LEU A 1 102 ? -20.559 -11.464 16.798 1.00 19.53 102 LEU A N 1
ATOM 754 C CA . LEU A 1 102 ? -19.216 -12.002 17.005 1.00 15.74 102 LEU A CA 1
ATOM 755 C C . LEU A 1 102 ? -18.165 -10.886 16.907 1.00 17.36 102 LEU A C 1
ATOM 756 O O . LEU A 1 102 ? -17.978 -10.266 15.850 1.00 14.55 102 LEU A O 1
ATOM 761 N N . VAL A 1 103 ? -17.485 -10.634 18.018 1.00 11.82 103 VAL A N 1
ATOM 762 C CA . VAL A 1 103 ? -16.440 -9.615 18.066 1.00 13.27 103 VAL A CA 1
ATOM 763 C C . VAL A 1 103 ? -15.093 -10.303 17.896 1.00 16.30 103 VAL A C 1
ATOM 764 O O . VAL A 1 103 ? -14.701 -11.149 18.706 1.00 17.37 103 VAL A O 1
ATOM 768 N N . VAL A 1 104 ? -14.409 -9.970 16.808 1.00 18.09 104 VAL A N 1
ATOM 769 C CA . VAL A 1 104 ? -13.167 -10.639 16.451 1.00 17.76 104 VAL A CA 1
ATOM 770 C C . VAL A 1 104 ? -11.975 -9.702 16.626 1.00 15.50 104 VAL A C 1
ATOM 771 O O . VAL A 1 104 ? -12.017 -8.559 16.165 1.00 14.82 104 VAL A O 1
ATOM 775 N N . SER A 1 105 ? -10.908 -10.196 17.255 1.00 14.39 105 SER A N 1
ATOM 776 C CA . SER A 1 105 ? -9.762 -9.353 17.565 1.00 12.69 105 SER A CA 1
ATOM 777 C C . SER A 1 105 ? -8.516 -10.128 17.963 1.00 18.62 105 SER A C 1
ATOM 778 O O . SER A 1 105 ? -8.599 -11.177 18.601 1.00 16.64 105 SER A O 1
ATOM 781 N N . GLY A 1 106 ? -7.360 -9.590 17.593 1.00 14.86 106 GLY A N 1
ATOM 782 C CA . GLY A 1 106 ? -6.098 -10.066 18.132 1.00 13.00 106 GLY A CA 1
ATOM 783 C C . GLY A 1 106 ? -5.982 -9.498 19.530 1.00 16.96 106 GLY A C 1
ATOM 784 O O . GLY A 1 106 ? -6.405 -8.368 19.779 1.00 21.96 106 GLY A O 1
ATOM 785 N N . LEU A 1 107 ? -5.444 -10.272 20.464 1.00 14.56 107 LEU A N 1
ATOM 786 C CA . LEU A 1 107 ? -5.386 -9.788 21.840 1.00 18.01 107 LEU A CA 1
ATOM 787 C C . LEU A 1 107 ? -4.027 -9.177 22.196 1.00 14.32 107 LEU A C 1
ATOM 788 O O . LEU A 1 107 ? -3.881 -8.551 23.239 1.00 17.08 107 LEU A O 1
ATOM 793 N N . GLY A 1 108 ? -3.050 -9.341 21.314 1.00 15.39 108 GLY A N 1
ATOM 794 C CA . GLY A 1 108 ? -1.681 -8.946 21.622 1.00 13.06 108 GLY A CA 1
ATOM 795 C C . GLY A 1 108 ? -1.336 -7.487 21.366 1.00 15.49 108 GLY A C 1
ATOM 796 O O . GLY A 1 108 ? -0.276 -7.027 21.806 1.00 16.88 108 GLY A O 1
ATOM 797 N N . GLY A 1 109 ? -2.217 -6.763 20.672 1.00 15.26 109 GLY A N 1
ATOM 798 C CA . GLY A 1 109 ? -1.935 -5.391 20.260 1.00 16.59 109 GLY A CA 1
ATOM 799 C C . GLY A 1 109 ? -2.561 -4.314 21.134 1.00 18.64 109 GLY A C 1
ATOM 800 O O . GLY A 1 109 ? -2.626 -4.453 22.346 1.00 20.52 109 GLY A O 1
ATOM 801 N N . GLY A 1 110 ? -3.015 -3.223 20.521 1.00 19.64 110 GLY A N 1
ATOM 802 C CA . GLY A 1 110 ? -3.567 -2.116 21.279 1.00 14.31 110 GLY A CA 1
ATOM 803 C C . GLY A 1 110 ? -5.034 -1.800 21.009 1.00 14.01 110 GLY A C 1
ATOM 804 O O . GLY A 1 110 ? -5.827 -1.662 21.935 1.00 17.31 110 GLY A O 1
ATOM 805 N N . THR A 1 111 ? -5.388 -1.667 19.738 1.00 13.99 111 THR A N 1
ATOM 806 C CA . THR A 1 111 ? -6.726 -1.237 19.361 1.00 13.92 111 THR A CA 1
ATOM 807 C C . THR A 1 111 ? -7.754 -2.327 19.656 1.00 15.56 111 THR A C 1
ATOM 808 O O . THR A 1 111 ? -8.719 -2.103 20.396 1.00 16.35 111 THR A O 1
ATOM 812 N N . GLY A 1 112 ? -7.526 -3.510 19.096 1.00 18.43 112 GLY A N 1
ATOM 813 C CA . GLY A 1 112 ? -8.421 -4.636 19.310 1.00 16.56 112 GLY A CA 1
ATOM 814 C C . GLY A 1 112 ? -8.352 -5.139 20.739 1.00 13.90 112 GLY A C 1
ATOM 815 O O . GLY A 1 112 ? -9.368 -5.394 21.367 1.00 14.43 112 GLY A O 1
ATOM 816 N N . SER A 1 113 ? -7.132 -5.272 21.245 1.00 12.28 113 SER A N 1
ATOM 817 C CA . SER A 1 113 ? -6.890 -5.756 22.597 1.00 13.53 113 SER A CA 1
ATOM 818 C C . SER A 1 113 ? -7.681 -4.958 23.642 1.00 19.50 113 SER A C 1
ATOM 819 O O . SER A 1 113 ? -8.338 -5.532 24.517 1.00 20.57 113 SER A O 1
ATOM 822 N N . GLY A 1 114 ? -7.610 -3.632 23.557 1.00 17.43 114 GLY A N 1
ATOM 823 C CA . GLY A 1 114 ? -8.335 -2.789 24.493 1.00 17.27 114 GLY A CA 1
ATOM 824 C C . GLY A 1 114 ? -9.793 -2.546 24.130 1.00 15.99 114 GLY A C 1
ATOM 825 O O . GLY A 1 114 ? -10.643 -2.435 25.014 1.00 17.50 114 GLY A O 1
ATOM 826 N N . GLY A 1 115 ? -10.088 -2.458 22.836 1.00 15.09 115 GLY A N 1
ATOM 827 C CA . GLY A 1 115 ? -11.421 -2.075 22.387 1.00 14.33 115 GLY A CA 1
ATOM 828 C C . GLY A 1 115 ? -12.449 -3.189 22.259 1.00 20.53 115 GLY A C 1
ATOM 829 O O . GLY A 1 115 ? -13.646 -2.951 22.460 1.00 17.15 115 GLY A O 1
ATOM 830 N N . ALA A 1 116 ? -12.003 -4.398 21.920 1.00 16.87 116 ALA A N 1
ATOM 831 C CA . ALA A 1 116 ? -12.945 -5.513 21.785 1.00 13.47 116 ALA A CA 1
ATOM 832 C C . ALA A 1 116 ? -13.776 -5.778 23.047 1.00 13.80 116 ALA A C 1
ATOM 833 O O . ALA A 1 116 ? -14.989 -5.922 22.946 1.00 15.73 116 ALA A O 1
ATOM 835 N N . PRO A 1 117 ? -13.144 -5.820 24.240 1.00 17.71 117 PRO A N 1
ATOM 836 C CA . PRO A 1 117 ? -13.974 -6.042 25.432 1.00 17.09 117 PRO A CA 1
ATOM 837 C C . PRO A 1 117 ? -14.933 -4.889 25.717 1.00 17.94 117 PRO A C 1
ATOM 838 O O . PRO A 1 117 ? -16.016 -5.115 26.268 1.00 16.05 117 PRO A O 1
ATOM 842 N N . VAL A 1 118 ? -14.525 -3.671 25.373 1.00 16.21 118 VAL A N 1
ATOM 843 C CA . VAL A 1 118 ? -15.371 -2.502 25.553 1.00 19.98 118 VAL A CA 1
ATOM 844 C C . VAL A 1 118 ? -16.590 -2.629 24.653 1.00 14.30 118 VAL A C 1
ATOM 845 O O . VAL A 1 118 ? -17.720 -2.391 25.081 1.00 17.04 118 VAL A O 1
ATOM 849 N N . LEU A 1 119 ? -16.367 -3.037 23.411 1.00 17.89 119 LEU A N 1
ATOM 850 C CA . LEU A 1 119 ? -17.484 -3.221 22.493 1.00 19.96 119 LEU A CA 1
ATOM 851 C C . LEU A 1 119 ? -18.411 -4.342 22.960 1.00 16.78 119 LEU A C 1
ATOM 852 O O . LEU A 1 119 ? -19.642 -4.185 22.916 1.00 16.46 119 LEU A O 1
ATOM 857 N N . ALA A 1 120 ? -17.831 -5.464 23.399 1.00 13.13 120 ALA A N 1
ATOM 858 C CA . ALA A 1 120 ? -18.650 -6.610 23.817 1.00 23.23 120 ALA A CA 1
ATOM 859 C C . ALA A 1 120 ? -19.602 -6.214 24.938 1.00 22.29 120 ALA A C 1
ATOM 860 O O . ALA A 1 120 ? -20.780 -6.559 24.913 1.00 19.48 120 ALA A O 1
ATOM 862 N N . LYS A 1 121 ? -19.080 -5.474 25.913 1.00 15.05 121 LYS A N 1
ATOM 863 C CA . LYS A 1 121 ? -19.876 -4.980 27.027 1.00 16.51 121 LYS A CA 1
ATOM 864 C C . LYS A 1 121 ? -20.994 -4.047 26.541 1.00 22.01 121 LYS A C 1
ATOM 865 O O . LYS A 1 121 ? -22.141 -4.151 26.981 1.00 19.38 121 LYS A O 1
ATOM 871 N N . HIS A 1 122 ? -20.649 -3.145 25.627 1.00 22.74 122 HIS A N 1
ATOM 872 C CA . HIS A 1 122 ? -21.614 -2.208 25.049 1.00 25.27 122 HIS A CA 1
ATOM 873 C C . HIS A 1 122 ? -22.741 -2.963 24.340 1.00 17.51 122 HIS A C 1
ATOM 874 O O . HIS A 1 122 ? -23.924 -2.634 24.496 1.00 19.64 122 HIS A O 1
ATOM 881 N N . LEU A 1 123 ? -22.371 -3.977 23.563 1.00 16.14 123 LEU A N 1
ATOM 882 C CA . LEU A 1 123 ? -23.358 -4.768 22.831 1.00 18.70 123 LEU A CA 1
ATOM 883 C C . LEU A 1 123 ? -24.323 -5.532 23.746 1.00 22.04 123 LEU A C 1
ATOM 884 O O . LEU A 1 123 ? -25.536 -5.557 23.499 1.00 20.56 123 LEU A O 1
ATOM 889 N N . LYS A 1 124 ? -23.794 -6.147 24.801 1.00 16.38 124 LYS A N 1
ATOM 890 C CA . LYS A 1 124 ? -24.638 -6.890 25.745 1.00 19.60 124 LYS A CA 1
ATOM 891 C C . LYS A 1 124 ? -25.580 -5.960 26.495 1.00 20.03 124 LYS A C 1
ATOM 892 O O . LYS A 1 124 ? -26.643 -6.370 26.977 1.00 18.48 124 LYS A O 1
ATOM 898 N N . ARG A 1 125 ? -25.189 -4.692 26.573 1.00 17.88 125 ARG A N 1
ATOM 899 C CA . ARG A 1 125 ? -25.954 -3.700 27.309 1.00 22.03 125 ARG A CA 1
ATOM 900 C C . ARG A 1 125 ? -27.195 -3.237 26.541 1.00 21.82 125 ARG A C 1
ATOM 901 O O . ARG A 1 125 ? -28.212 -2.882 27.140 1.00 21.18 125 ARG A O 1
ATOM 909 N N . ILE A 1 126 ? -27.112 -3.224 25.215 1.00 21.76 126 ILE A N 1
ATOM 910 C CA . ILE A 1 126 ? -28.218 -2.689 24.424 1.00 24.66 126 ILE A CA 1
ATOM 911 C C . ILE A 1 126 ? -28.975 -3.740 23.608 1.00 22.28 126 ILE A C 1
ATOM 912 O O . ILE A 1 126 ? -30.128 -3.513 23.238 1.00 23.45 126 ILE A O 1
ATOM 917 N N . TYR A 1 127 ? -28.336 -4.878 23.328 1.00 19.94 127 TYR A N 1
ATOM 918 C CA . TYR A 1 127 ? -28.990 -5.952 22.581 1.00 24.59 127 TYR A CA 1
ATOM 919 C C . TYR A 1 127 ? -29.194 -7.185 23.454 1.00 24.92 127 TYR A C 1
ATOM 920 O O . TYR A 1 127 ? -28.491 -7.374 24.443 1.00 22.65 127 TYR A O 1
ATOM 929 N N . THR A 1 128 ? -30.153 -8.024 23.076 1.00 25.40 128 THR A N 1
ATOM 930 C CA . THR A 1 128 ? -30.452 -9.230 23.840 1.00 22.03 128 THR A CA 1
ATOM 931 C C . THR A 1 128 ? -29.985 -10.518 23.161 1.00 25.73 128 THR A C 1
ATOM 932 O O . THR A 1 128 ? -30.065 -11.587 23.756 1.00 22.90 128 THR A O 1
ATOM 936 N N . GLU A 1 129 ? -29.513 -10.429 21.922 1.00 21.54 129 GLU A N 1
ATOM 937 C CA . GLU A 1 129 ? -28.927 -11.599 21.262 1.00 18.46 129 GLU A CA 1
ATOM 938 C C . GLU A 1 129 ? -27.588 -11.947 21.926 1.00 20.65 129 GLU A C 1
ATOM 939 O O . GLU A 1 129 ? -26.954 -11.077 22.515 1.00 19.99 129 GLU A O 1
ATOM 945 N N . PRO A 1 130 ? -27.155 -13.217 21.833 1.00 14.96 130 PRO A N 1
ATOM 946 C CA . PRO A 1 130 ? -25.834 -13.570 22.388 1.00 14.13 130 PRO A CA 1
ATOM 947 C C . PRO A 1 130 ? -24.705 -12.767 21.744 1.00 18.03 130 PRO A C 1
ATOM 948 O O . PRO A 1 130 ? -24.774 -12.461 20.552 1.00 18.92 130 PRO A O 1
ATOM 952 N N . VAL A 1 131 ? -23.683 -12.425 22.528 1.00 15.37 131 VAL A N 1
ATOM 953 C CA . VAL A 1 131 ? -22.510 -11.734 22.012 1.00 13.22 131 VAL A CA 1
ATOM 954 C C . VAL A 1 131 ? -21.289 -12.599 22.293 1.00 16.53 131 VAL A C 1
ATOM 955 O O . VAL A 1 131 ? -20.922 -12.824 23.450 1.00 17.04 131 VAL A O 1
ATOM 959 N N . TYR A 1 132 ? -20.684 -13.112 21.233 1.00 14.03 132 TYR A N 1
ATOM 960 C CA . TYR A 1 132 ? -19.506 -13.956 21.378 1.00 14.66 132 TYR A CA 1
ATOM 961 C C . TYR A 1 132 ? -18.256 -13.198 20.972 1.00 16.06 132 TYR A C 1
ATOM 962 O O . TYR A 1 132 ? -18.321 -12.206 20.234 1.00 18.20 132 TYR A O 1
ATOM 971 N N . GLY A 1 133 ? -17.128 -13.663 21.490 1.00 13.41 133 GLY A N 1
ATOM 972 C CA . GLY A 1 133 ? -15.820 -13.146 21.119 1.00 14.45 133 GLY A CA 1
ATOM 973 C C . GLY A 1 133 ? -15.057 -14.212 20.350 1.00 14.30 133 GLY A C 1
ATOM 974 O O . GLY A 1 133 ? -15.257 -15.412 20.565 1.00 12.42 133 GLY A O 1
ATOM 975 N N . LEU A 1 134 ? -14.230 -13.778 19.405 1.00 12.26 134 LEU A N 1
ATOM 976 C CA . LEU A 1 134 ? -13.190 -14.644 18.846 1.00 15.26 134 LEU A CA 1
ATOM 977 C C . LEU A 1 134 ? -11.876 -13.940 19.120 1.00 18.52 134 LEU A C 1
ATOM 978 O O . LEU A 1 134 ? -11.561 -12.938 18.478 1.00 17.45 134 LEU A O 1
ATOM 983 N N . GLY A 1 135 ? -11.146 -14.441 20.112 1.00 15.11 135 GLY A N 1
ATOM 984 C CA . GLY A 1 135 ? -9.912 -13.825 20.549 1.00 15.37 135 GLY A CA 1
ATOM 985 C C . GLY A 1 135 ? -8.743 -14.580 19.953 1.00 15.83 135 GLY A C 1
ATOM 986 O O . GLY A 1 135 ? -8.693 -15.807 20.021 1.00 15.68 135 GLY A O 1
ATOM 987 N N . ILE A 1 136 ? -7.814 -13.850 19.345 1.00 13.37 136 ILE A N 1
ATOM 988 C CA . ILE A 1 136 ? -6.666 -14.471 18.710 1.00 15.09 136 ILE A CA 1
ATOM 989 C C . ILE A 1 136 ? -5.403 -14.183 19.522 1.00 19.50 136 ILE A C 1
ATOM 990 O O . ILE A 1 136 ? -4.998 -13.020 19.661 1.00 16.60 136 ILE A O 1
ATOM 995 N N . LEU A 1 137 ? -4.803 -15.237 20.081 1.00 13.15 137 LEU A N 1
ATOM 996 C CA . LEU A 1 137 ? -3.635 -15.093 20.947 1.00 15.52 137 LEU A CA 1
ATOM 997 C C . LEU A 1 137 ? -2.371 -14.935 20.126 1.00 15.26 137 LEU A C 1
ATOM 998 O O . LEU A 1 137 ? -2.291 -15.447 19.008 1.00 14.86 137 LEU A O 1
ATOM 1003 N N . PRO A 1 138 ? -1.369 -14.227 20.679 1.00 16.00 138 PRO A N 1
ATOM 1004 C CA . PRO A 1 138 ? -0.167 -13.929 19.899 1.00 13.86 138 PRO A CA 1
ATOM 1005 C C . PRO A 1 138 ? 0.797 -15.098 19.834 1.00 20.86 138 PRO A C 1
ATOM 1006 O O . PRO A 1 138 ? 0.689 -16.049 20.617 1.00 20.27 138 PRO A O 1
ATOM 1010 N N . GLY A 1 139 ? 1.730 -15.019 18.894 1.00 16.11 139 GLY A N 1
ATOM 1011 C CA . GLY A 1 139 ? 2.833 -15.962 18.831 1.00 17.12 139 GLY A CA 1
ATOM 1012 C C . GLY A 1 139 ? 3.817 -15.625 19.923 1.00 18.48 139 GLY A C 1
ATOM 1013 O O . GLY A 1 139 ? 4.035 -14.453 20.231 1.00 20.00 139 GLY A O 1
ATOM 1014 N N . SER A 1 140 ? 4.424 -16.649 20.504 1.00 17.76 140 SER A N 1
ATOM 1015 C CA . SER A 1 140 ? 5.399 -16.457 21.571 1.00 21.81 140 SER A CA 1
ATOM 1016 C C . SER A 1 140 ? 6.678 -15.796 21.070 1.00 24.03 140 SER A C 1
ATOM 1017 O O . SER A 1 140 ? 7.498 -15.364 21.865 1.00 24.29 140 SER A O 1
ATOM 1020 N N . ASP A 1 141 ? 6.838 -15.712 19.754 1.00 22.99 141 ASP A N 1
ATOM 1021 C CA . ASP A 1 141 ? 7.993 -15.041 19.162 1.00 24.37 141 ASP A CA 1
ATOM 1022 C C . ASP A 1 141 ? 7.810 -13.517 19.011 1.00 21.93 141 ASP A C 1
ATOM 1023 O O . ASP A 1 141 ? 8.759 -12.811 18.676 1.00 22.28 141 ASP A O 1
ATOM 1028 N N . GLU A 1 142 ? 6.605 -13.010 19.265 1.00 18.06 142 GLU A N 1
ATOM 1029 C CA . GLU A 1 142 ? 6.330 -11.585 19.044 1.00 19.23 142 GLU A CA 1
ATOM 1030 C C . GLU A 1 142 ? 7.035 -10.672 20.027 1.00 23.20 142 GLU A C 1
ATOM 1031 O O . GLU A 1 142 ? 7.559 -9.632 19.640 1.00 21.90 142 GLU A O 1
ATOM 1037 N N . GLY A 1 143 ? 7.039 -11.050 21.301 1.00 18.70 143 GLY A N 1
ATOM 1038 C CA . GLY A 1 143 ? 7.685 -10.228 22.312 1.00 19.83 143 GLY A CA 1
ATOM 1039 C C . GLY A 1 143 ? 6.851 -10.182 23.577 1.00 21.00 143 GLY A C 1
ATOM 1040 O O . GLY A 1 143 ? 5.638 -10.356 23.533 1.00 17.51 143 GLY A O 1
ATOM 1041 N N . GLY A 1 144 ? 7.503 -9.967 24.712 1.00 21.43 144 GLY A N 1
ATOM 1042 C CA . GLY A 1 144 ? 6.811 -9.964 25.989 1.00 21.10 144 GLY A CA 1
ATOM 1043 C C . GLY A 1 144 ? 5.660 -8.978 26.115 1.00 21.30 144 GLY A C 1
ATOM 1044 O O . GLY A 1 144 ? 4.665 -9.268 26.779 1.00 19.42 144 GLY A O 1
ATOM 1045 N N . ILE A 1 145 ? 5.768 -7.812 25.488 1.00 21.07 145 ILE A N 1
ATOM 1046 C CA . ILE A 1 145 ? 4.671 -6.846 25.595 1.00 20.24 145 ILE A CA 1
ATOM 1047 C C . ILE A 1 145 ? 3.384 -7.381 24.951 1.00 18.32 145 ILE A C 1
ATOM 1048 O O . ILE A 1 145 ? 2.287 -7.124 25.432 1.00 17.37 145 ILE A O 1
ATOM 1053 N N . TYR A 1 146 ? 3.514 -8.145 23.874 1.00 19.42 146 TYR A N 1
ATOM 1054 C CA . TYR A 1 146 ? 2.335 -8.691 23.212 1.00 18.06 146 TYR A CA 1
ATOM 1055 C C . TYR A 1 146 ? 1.695 -9.788 24.040 1.00 17.79 146 TYR A C 1
ATOM 1056 O O . TYR A 1 146 ? 0.477 -9.877 24.112 1.00 14.28 146 TYR A O 1
ATOM 1065 N N . THR A 1 147 ? 2.520 -10.594 24.699 1.00 18.10 147 THR A N 1
ATOM 1066 C CA . THR A 1 147 ? 2.015 -11.614 25.610 1.00 17.31 147 THR A CA 1
ATOM 1067 C C . THR A 1 147 ? 1.270 -10.970 26.787 1.00 19.26 147 THR A C 1
ATOM 1068 O O . THR A 1 147 ? 0.185 -11.419 27.167 1.00 17.17 147 THR A O 1
ATOM 1072 N N . LEU A 1 148 ? 1.865 -9.922 27.356 1.00 16.29 148 LEU A N 1
ATOM 1073 C CA . LEU A 1 148 ? 1.245 -9.177 28.454 1.00 21.19 148 LEU A CA 1
ATOM 1074 C C . LEU A 1 148 ? -0.079 -8.534 28.040 1.00 18.53 148 LEU A C 1
ATOM 1075 O O . LEU A 1 148 ? -1.066 -8.621 28.773 1.00 17.72 148 LEU A O 1
ATOM 1080 N N . ASN A 1 149 ? -0.101 -7.875 26.884 1.00 15.12 149 ASN A N 1
ATOM 1081 C CA . ASN A 1 149 ? -1.355 -7.312 26.382 1.00 14.54 149 ASN A CA 1
ATOM 1082 C C . ASN A 1 149 ? -2.431 -8.373 26.263 1.00 18.73 149 ASN A C 1
ATOM 1083 O O . ASN A 1 149 ? -3.582 -8.133 26.617 1.00 15.58 149 ASN A O 1
ATOM 1088 N N . ALA A 1 150 ? -2.051 -9.556 25.780 1.00 18.81 150 ALA A N 1
ATOM 1089 C CA . ALA A 1 150 ? -3.025 -10.612 25.542 1.00 16.68 150 ALA A CA 1
ATOM 1090 C C . ALA A 1 150 ? -3.586 -11.120 26.856 1.00 19.73 150 ALA A C 1
ATOM 1091 O O . ALA A 1 150 ? -4.794 -11.356 26.985 1.00 21.06 150 ALA A O 1
ATOM 1093 N N . ALA A 1 151 ? -2.696 -11.284 27.825 1.00 14.53 151 ALA A N 1
ATOM 1094 C CA . ALA A 1 151 ? -3.065 -11.721 29.163 1.00 17.75 151 ALA A CA 1
ATOM 1095 C C . ALA A 1 151 ? -4.098 -10.766 29.775 1.00 23.71 151 ALA A C 1
ATOM 1096 O O . ALA A 1 151 ? -5.140 -11.198 30.262 1.00 21.29 151 ALA A O 1
ATOM 1098 N N . ARG A 1 152 ? -3.804 -9.468 29.745 1.00 18.59 152 ARG A N 1
ATOM 1099 C CA . ARG A 1 152 ? -4.738 -8.462 30.263 1.00 20.59 152 ARG A CA 1
ATOM 1100 C C . ARG A 1 152 ? -6.039 -8.381 29.481 1.00 18.62 152 ARG A C 1
ATOM 1101 O O . ARG A 1 152 ? -7.113 -8.266 30.066 1.00 23.69 152 ARG A O 1
ATOM 1109 N N . SER A 1 153 ? -5.941 -8.444 28.159 1.00 16.70 153 SER A N 1
ATOM 1110 C CA . SER A 1 153 ? -7.120 -8.394 27.301 1.00 18.72 153 SER A CA 1
ATOM 1111 C C . SER A 1 153 ? -8.008 -9.627 27.515 1.00 19.94 153 SER A C 1
ATOM 1112 O O . SER A 1 153 ? -9.243 -9.519 27.618 1.00 15.53 153 SER A O 1
ATOM 1115 N N . PHE A 1 154 ? -7.375 -10.793 27.586 1.00 17.03 154 PHE A N 1
ATOM 1116 C CA . PHE A 1 154 ? -8.108 -12.039 27.804 1.00 15.63 154 PHE A CA 1
ATOM 1117 C C . PHE A 1 154 ? -8.962 -11.981 29.075 1.00 17.16 154 PHE A C 1
ATOM 1118 O O . PHE A 1 154 ? -10.130 -12.359 29.057 1.00 17.89 154 PHE A O 1
ATOM 1126 N N . GLN A 1 155 ? -8.370 -11.509 30.171 1.00 21.40 155 GLN A N 1
ATOM 1127 C CA . GLN A 1 155 ? -9.066 -11.434 31.454 1.00 20.96 155 GLN A CA 1
ATOM 1128 C C . GLN A 1 155 ? -10.367 -10.653 31.321 1.00 23.95 155 GLN A C 1
ATOM 1129 O O . GLN A 1 155 ? -11.394 -11.058 31.855 1.00 25.41 155 GLN A O 1
ATOM 1135 N N . THR A 1 156 ? -10.314 -9.537 30.601 1.00 19.84 156 THR A N 1
ATOM 1136 C CA . THR A 1 156 ? -11.479 -8.661 30.481 1.00 18.05 156 THR A CA 1
ATOM 1137 C C . THR A 1 156 ? -12.452 -9.187 29.443 1.00 16.52 156 THR A C 1
ATOM 1138 O O . THR A 1 156 ? -13.661 -9.238 29.681 1.00 20.43 156 THR A O 1
ATOM 1142 N N . PHE A 1 157 ? -11.920 -9.568 28.285 1.00 13.67 157 PHE A N 1
ATOM 1143 C CA . PHE A 1 157 ? -12.742 -10.057 27.170 1.00 16.04 157 PHE A CA 1
ATOM 1144 C C . PHE A 1 157 ? -13.619 -11.256 27.572 1.00 22.46 157 PHE A C 1
ATOM 1145 O O . PHE A 1 157 ? -14.810 -11.311 27.238 1.00 18.10 157 PHE A O 1
ATOM 1153 N N . VAL A 1 158 ? -13.028 -12.214 28.285 1.00 16.41 158 VAL A N 1
ATOM 1154 C CA . VAL A 1 158 ? -13.740 -13.443 28.627 1.00 16.01 158 VAL A CA 1
ATOM 1155 C C . VAL A 1 158 ? -14.919 -13.132 29.544 1.00 18.65 158 VAL A C 1
ATOM 1156 O O . VAL A 1 158 ? -15.943 -13.812 29.513 1.00 20.06 158 VAL A O 1
ATOM 1160 N N . ARG A 1 159 ? -14.785 -12.073 30.333 1.00 15.68 159 ARG A N 1
ATOM 1161 C CA . ARG A 1 159 ? -15.829 -11.682 31.265 1.00 19.82 159 ARG A CA 1
ATOM 1162 C C . ARG A 1 159 ? -16.956 -10.884 30.611 1.00 22.71 159 ARG A C 1
ATOM 1163 O O . ARG A 1 159 ? -18.038 -10.760 31.183 1.00 21.10 159 ARG A O 1
ATOM 1171 N N . GLU A 1 160 ? -16.715 -10.350 29.416 1.00 20.59 160 GLU A N 1
ATOM 1172 C CA . GLU A 1 160 ? -17.701 -9.462 28.777 1.00 21.73 160 GLU A CA 1
ATOM 1173 C C . GLU A 1 160 ? -18.494 -10.101 27.649 1.00 24.96 160 GLU A C 1
ATOM 1174 O O . GLU A 1 160 ? -19.419 -9.491 27.128 1.00 22.99 160 GLU A O 1
ATOM 1180 N N . VAL A 1 161 ? -18.119 -11.310 27.249 1.00 17.26 161 VAL A N 1
ATOM 1181 C CA . VAL A 1 161 ? -18.869 -12.029 26.222 1.00 19.28 161 VAL A CA 1
ATOM 1182 C C . VAL A 1 161 ? -19.644 -13.206 26.813 1.00 18.74 161 VAL A C 1
ATOM 1183 O O . VAL A 1 161 ? -19.343 -13.673 27.912 1.00 19.71 161 VAL A O 1
ATOM 1187 N N . ASP A 1 162 ? -20.626 -13.707 26.077 1.00 13.83 162 ASP A N 1
ATOM 1188 C CA . ASP A 1 162 ? -21.317 -14.929 26.510 1.00 19.43 162 ASP A CA 1
ATOM 1189 C C . ASP A 1 162 ? -20.417 -16.164 26.408 1.00 17.20 162 ASP A C 1
ATOM 1190 O O . ASP A 1 162 ? -20.597 -17.135 27.136 1.00 17.81 162 ASP A O 1
ATOM 1195 N N . ASN A 1 163 ? -19.434 -16.100 25.516 1.00 15.32 163 ASN A N 1
ATOM 1196 C CA . ASN A 1 163 ? -18.463 -17.173 25.344 1.00 14.79 163 ASN A CA 1
ATOM 1197 C C . ASN A 1 163 ? -17.311 -16.636 24.515 1.00 17.20 163 ASN A C 1
ATOM 1198 O O . ASN A 1 163 ? -17.509 -15.872 23.572 1.00 15.19 163 ASN A O 1
ATOM 1203 N N . LEU A 1 164 ? -16.099 -17.021 24.877 1.00 12.83 164 LEU A N 1
ATOM 1204 C CA . LEU A 1 164 ? -14.942 -16.565 24.134 1.00 13.76 164 LEU A CA 1
ATOM 1205 C C . LEU A 1 164 ? -14.323 -17.731 23.378 1.00 12.60 164 LEU A C 1
ATOM 1206 O O . LEU A 1 164 ? -13.719 -18.611 23.974 1.00 12.08 164 LEU A O 1
ATOM 1211 N N . LEU A 1 165 ? -14.527 -17.747 22.066 1.00 11.87 165 LEU A N 1
ATOM 1212 C CA . LEU A 1 165 ? -13.879 -18.705 21.189 1.00 12.14 165 LEU A CA 1
ATOM 1213 C C . LEU A 1 165 ? -12.449 -18.223 21.004 1.00 16.31 165 LEU A C 1
ATOM 1214 O O . LEU A 1 165 ? -12.223 -17.036 20.769 1.00 15.60 165 LEU A O 1
ATOM 1219 N N . VAL A 1 166 ? -11.488 -19.136 21.092 1.00 12.83 166 VAL A N 1
ATOM 1220 C CA . VAL A 1 166 ? -10.076 -18.744 21.041 1.00 13.71 166 VAL A CA 1
ATOM 1221 C C . VAL A 1 166 ? -9.331 -19.440 19.902 1.00 17.84 166 VAL A C 1
ATOM 1222 O O . VAL A 1 166 ? -9.508 -20.641 19.659 1.00 15.85 166 VAL A O 1
ATOM 1226 N N . PHE A 1 167 ? -8.511 -18.667 19.199 1.00 13.76 167 PHE A N 1
ATOM 1227 C CA . PHE A 1 167 ? -7.540 -19.205 18.258 1.00 14.90 167 PHE A CA 1
ATOM 1228 C C . PHE A 1 167 ? -6.159 -18.713 18.687 1.00 20.35 167 PHE A C 1
ATOM 1229 O O . PHE A 1 167 ? -5.940 -17.507 18.825 1.00 17.35 167 PHE A O 1
ATOM 1237 N N . ASP A 1 168 ? -5.231 -19.641 18.909 1.00 19.01 168 ASP A N 1
ATOM 1238 C CA . ASP A 1 168 ? -3.899 -19.283 19.400 1.00 18.88 168 ASP A CA 1
ATOM 1239 C C . ASP A 1 168 ? -2.873 -19.282 18.259 1.00 21.14 168 ASP A C 1
ATOM 1240 O O . ASP A 1 168 ? -2.466 -20.347 17.793 1.00 16.79 168 ASP A O 1
ATOM 1245 N N . ASN A 1 169 ? -2.450 -18.098 17.808 1.00 14.87 169 ASN A N 1
ATOM 1246 C CA . ASN A 1 169 ? -1.403 -18.023 16.780 1.00 14.72 169 ASN A CA 1
ATOM 1247 C C . ASN A 1 169 ? -0.156 -18.818 17.141 1.00 15.81 169 ASN A C 1
ATOM 1248 O O . ASN A 1 169 ? 0.534 -19.323 16.261 1.00 18.22 169 ASN A O 1
ATOM 1253 N N . ASP A 1 170 ? 0.154 -18.917 18.429 1.00 15.39 170 ASP A N 1
ATOM 1254 C CA . ASP A 1 170 ? 1.390 -19.595 18.822 1.00 16.46 170 ASP A CA 1
ATOM 1255 C C . ASP A 1 170 ? 1.378 -21.088 18.449 1.00 18.88 170 ASP A C 1
ATOM 1256 O O . ASP A 1 170 ? 2.428 -21.685 18.207 1.00 19.67 170 ASP A O 1
ATOM 1261 N N . ALA A 1 171 ? 0.192 -21.679 18.387 1.00 19.98 171 ALA A N 1
ATOM 1262 C CA . ALA A 1 171 ? 0.071 -23.097 18.044 1.00 24.27 171 ALA A CA 1
ATOM 1263 C C . ALA A 1 171 ? 0.052 -23.301 16.536 1.00 20.95 171 ALA A C 1
ATOM 1264 O O . ALA A 1 171 ? 0.150 -24.424 16.057 1.00 22.38 171 ALA A O 1
ATOM 1266 N N . TRP A 1 172 ? -0.101 -22.213 15.790 1.00 17.81 172 TRP A N 1
ATOM 1267 C CA . TRP A 1 172 ? -0.268 -22.309 14.347 1.00 18.21 172 TRP A CA 1
ATOM 1268 C C . TRP A 1 172 ? 0.808 -21.533 13.576 1.00 21.37 172 TRP A C 1
ATOM 1269 O O . TRP A 1 172 ? 0.616 -21.178 12.413 1.00 29.21 172 TRP A O 1
ATOM 1280 N N . ARG A 1 173 ? 1.937 -21.271 14.223 1.00 24.49 173 ARG A N 1
ATOM 1281 C CA . ARG A 1 173 ? 2.998 -20.497 13.579 1.00 33.57 173 ARG A CA 1
ATOM 1282 C C . ARG A 1 173 ? 3.515 -21.160 12.305 1.00 38.17 173 ARG A C 1
ATOM 1283 O O . ARG A 1 173 ? 3.585 -22.385 12.206 1.00 35.70 173 ARG A O 1
ATOM 1291 N N . LYS A 1 174 ? 3.848 -20.336 11.319 1.00 40.86 174 LYS A N 1
ATOM 1292 C CA . LYS A 1 174 ? 4.371 -20.832 10.054 1.00 47.85 174 LYS A CA 1
ATOM 1293 C C . LYS A 1 174 ? 5.825 -20.360 9.948 1.00 52.80 174 LYS A C 1
ATOM 1294 O O . LYS A 1 174 ? 6.096 -19.175 9.755 1.00 53.25 174 LYS A O 1
ATOM 1300 N N . THR A 1 175 ? 6.755 -21.294 10.101 1.00 56.36 175 THR A N 1
ATOM 1301 C CA . THR A 1 175 ? 8.154 -20.947 10.353 1.00 63.39 175 THR A CA 1
ATOM 1302 C C . THR A 1 175 ? 8.926 -20.312 9.195 1.00 62.33 175 THR A C 1
ATOM 1303 O O . THR A 1 175 ? 9.454 -19.206 9.332 1.00 68.80 175 THR A O 1
ATOM 1307 N N . GLY A 1 176 ? 8.990 -20.998 8.060 1.00 57.00 176 GLY A N 1
ATOM 1308 C CA . GLY A 1 176 ? 9.835 -20.553 6.962 1.00 63.07 176 GLY A CA 1
ATOM 1309 C C . GLY A 1 176 ? 9.355 -19.286 6.278 1.00 67.11 176 GLY A C 1
ATOM 1310 O O . GLY A 1 176 ? 10.013 -18.758 5.381 1.00 69.62 176 GLY A O 1
ATOM 1311 N N . GLU A 1 177 ? 8.210 -18.784 6.723 1.00 66.71 177 GLU A N 1
ATOM 1312 C CA . GLU A 1 177 ? 7.518 -17.723 6.009 1.00 59.23 177 GLU A CA 1
ATOM 1313 C C . GLU A 1 177 ? 7.667 -16.346 6.616 1.00 47.60 177 GLU A C 1
ATOM 1314 O O . GLU A 1 177 ? 8.033 -16.194 7.778 1.00 46.62 177 GLU A O 1
ATOM 1320 N N . SER A 1 178 ? 7.364 -15.341 5.806 1.00 41.79 178 SER A N 1
ATOM 1321 C CA . SER A 1 178 ? 7.300 -13.973 6.273 1.00 37.94 178 SER A CA 1
ATOM 1322 C C . SER A 1 178 ? 6.155 -13.853 7.275 1.00 39.54 178 SER A C 1
ATOM 1323 O O . SER A 1 178 ? 5.275 -14.720 7.338 1.00 38.94 178 SER A O 1
ATOM 1326 N N . VAL A 1 179 ? 6.173 -12.779 8.055 1.00 37.18 179 VAL A N 1
ATOM 1327 C CA . VAL A 1 179 ? 5.117 -12.518 9.024 1.00 39.80 179 VAL A CA 1
ATOM 1328 C C . VAL A 1 179 ? 3.755 -12.453 8.350 1.00 34.53 179 VAL A C 1
ATOM 1329 O O . VAL A 1 179 ? 2.808 -13.128 8.773 1.00 29.59 179 VAL A O 1
ATOM 1333 N N . GLN A 1 180 ? 3.670 -11.649 7.294 1.00 36.20 180 GLN A N 1
ATOM 1334 C CA . GLN A 1 180 ? 2.403 -11.404 6.626 1.00 34.73 180 GLN A CA 1
ATOM 1335 C C . GLN A 1 180 ? 1.929 -12.630 5.851 1.00 36.49 180 GLN A C 1
ATOM 1336 O O . GLN A 1 180 ? 0.732 -12.921 5.815 1.00 31.39 180 GLN A O 1
ATOM 1342 N N . GLY A 1 181 ? 2.875 -13.350 5.250 1.00 36.87 181 GLY A N 1
ATOM 1343 C CA . GLY A 1 181 ? 2.571 -14.577 4.531 1.00 34.80 181 GLY A CA 1
ATOM 1344 C C . GLY A 1 181 ? 2.012 -15.616 5.479 1.00 33.99 181 GLY A C 1
ATOM 1345 O O . GLY A 1 181 ? 1.099 -16.366 5.130 1.00 34.61 181 GLY A O 1
ATOM 1346 N N . GLY A 1 182 ? 2.560 -15.646 6.690 1.00 34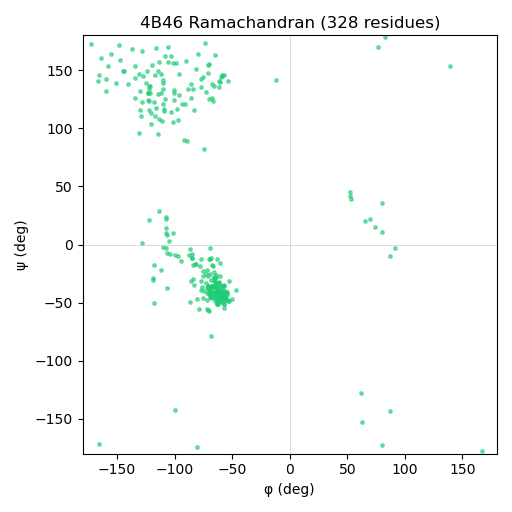.08 182 GLY A N 1
ATOM 1347 C CA . GLY A 1 182 ? 2.089 -16.540 7.727 1.00 32.47 182 GLY A CA 1
ATOM 1348 C C . GLY A 1 182 ? 0.661 -16.216 8.125 1.00 33.42 182 GLY A C 1
ATOM 1349 O O . GLY A 1 182 ? -0.163 -17.119 8.276 1.00 23.92 182 GLY A O 1
ATOM 1350 N N . TYR A 1 183 ? 0.367 -14.925 8.289 1.00 30.62 183 TYR A N 1
ATOM 1351 C CA . TYR A 1 183 ? -0.977 -14.491 8.673 1.00 25.21 183 TYR A CA 1
ATOM 1352 C C . TYR A 1 183 ? -2.020 -14.834 7.612 1.00 23.58 183 TYR A C 1
ATOM 1353 O O . TYR A 1 183 ? -3.146 -15.195 7.949 1.00 22.49 183 TYR A O 1
ATOM 1362 N N . ASP A 1 184 ? -1.647 -14.729 6.337 1.00 23.38 184 ASP A N 1
ATOM 1363 C CA . ASP A 1 184 ? -2.568 -15.085 5.253 1.00 30.00 184 ASP A CA 1
ATOM 1364 C C . ASP A 1 184 ? -3.002 -16.543 5.344 1.00 30.53 184 ASP A C 1
ATOM 1365 O O . ASP A 1 184 ? -4.171 -16.866 5.139 1.00 32.52 184 ASP A O 1
ATOM 1370 N N . GLU A 1 185 ? -2.057 -17.427 5.642 1.00 22.99 185 GLU A N 1
ATOM 1371 C CA . GLU A 1 185 ? -2.386 -18.840 5.755 1.00 24.14 185 GLU A CA 1
ATOM 1372 C C . GLU A 1 185 ? -3.121 -19.109 7.049 1.00 23.07 185 GLU A C 1
ATOM 1373 O O . GLU A 1 185 ? -4.088 -19.868 7.063 1.00 22.98 185 GLU A O 1
ATOM 1379 N N . ILE A 1 186 ? -2.693 -18.464 8.131 1.00 21.60 186 ILE A N 1
ATOM 1380 C CA . ILE A 1 186 ? -3.404 -18.606 9.404 1.00 18.13 186 ILE A CA 1
ATOM 1381 C C . ILE A 1 186 ? -4.857 -18.135 9.306 1.00 23.32 186 ILE A C 1
ATOM 1382 O O . ILE A 1 186 ? -5.776 -18.808 9.795 1.00 19.14 186 ILE A O 1
ATOM 1387 N N . ASN A 1 187 ? -5.071 -16.998 8.653 1.00 16.54 187 ASN A N 1
ATOM 1388 C CA . ASN A 1 187 ? -6.434 -16.487 8.496 1.00 15.01 187 ASN A CA 1
ATOM 1389 C C . ASN A 1 187 ? -7.335 -17.429 7.692 1.00 16.73 187 ASN A C 1
ATOM 1390 O O . ASN A 1 187 ? -8.528 -17.505 7.954 1.00 19.42 187 ASN A O 1
ATOM 1395 N N . GLU A 1 188 ? -6.762 -18.135 6.719 1.00 16.78 188 GLU A N 1
ATOM 1396 C CA . GLU A 1 188 ? -7.493 -19.169 5.980 1.00 21.97 188 GLU A CA 1
ATOM 1397 C C . GLU A 1 188 ? -7.899 -20.312 6.901 1.00 20.70 188 GLU A C 1
ATOM 1398 O O . GLU A 1 188 ? -9.021 -20.809 6.836 1.00 19.73 188 GLU A O 1
ATOM 1404 N N . GLU A 1 189 ? -6.968 -20.726 7.754 1.00 23.41 189 GLU A N 1
ATOM 1405 C CA . GLU A 1 189 ? -7.222 -21.786 8.725 1.00 22.28 189 GLU A CA 1
ATOM 1406 C C . GLU A 1 189 ? -8.316 -21.385 9.709 1.00 21.11 189 GLU A C 1
ATOM 1407 O O . GLU A 1 189 ? -9.173 -22.195 10.075 1.00 18.54 189 GLU A O 1
ATOM 1413 N N . ILE A 1 190 ? -8.285 -20.129 10.137 1.00 16.34 190 ILE A N 1
ATOM 1414 C CA . ILE A 1 190 ? -9.285 -19.620 11.062 1.00 12.81 190 ILE A CA 1
ATOM 1415 C C . ILE A 1 190 ? -10.666 -19.671 10.414 1.00 17.90 190 ILE A C 1
ATOM 1416 O O . ILE A 1 190 ? -11.617 -20.221 10.976 1.00 18.13 190 ILE A O 1
ATOM 1421 N N . VAL A 1 191 ? -10.766 -19.125 9.209 1.00 18.31 191 VAL A N 1
ATOM 1422 C CA . VAL A 1 191 ? -12.056 -19.024 8.542 1.00 17.40 191 VAL A CA 1
ATOM 1423 C C . VAL A 1 191 ? -12.630 -20.393 8.113 1.00 23.18 191 VAL A C 1
ATOM 1424 O O . VAL A 1 191 ? -13.833 -20.604 8.179 1.00 26.33 191 VAL A O 1
ATOM 1428 N N . ASN A 1 192 ? -11.776 -21.323 7.691 1.00 22.91 192 ASN A N 1
ATOM 1429 C CA . ASN A 1 192 ? -12.249 -22.655 7.310 1.00 24.00 192 ASN A CA 1
ATOM 1430 C C . ASN A 1 192 ? -12.870 -23.395 8.482 1.00 18.76 192 ASN A C 1
ATOM 1431 O O . ASN A 1 192 ? -13.812 -24.158 8.322 1.00 22.55 192 ASN A O 1
ATOM 1436 N N . ARG A 1 193 ? -12.322 -23.168 9.664 1.00 19.88 193 ARG A N 1
ATOM 1437 C CA . ARG A 1 193 ? -12.777 -23.851 10.862 1.00 19.70 193 ARG A CA 1
ATOM 1438 C C . ARG A 1 193 ? -14.052 -23.246 11.405 1.00 20.76 193 ARG A C 1
ATOM 1439 O O . ARG A 1 193 ? -15.047 -23.952 11.581 1.00 19.03 193 ARG A O 1
ATOM 1447 N N . PHE A 1 194 ? -14.032 -21.942 11.670 1.00 13.80 194 PHE A N 1
ATOM 1448 C CA . PHE A 1 194 ? -15.226 -21.284 12.186 1.00 12.63 194 PHE A CA 1
ATOM 1449 C C . PHE A 1 194 ? -16.307 -21.133 11.121 1.00 16.36 194 PHE A C 1
ATOM 1450 O O . PHE A 1 194 ? -17.502 -21.058 11.431 1.00 20.92 194 PHE A O 1
ATOM 1458 N N . GLY A 1 195 ? -15.899 -21.102 9.860 1.00 18.71 195 GLY A N 1
ATOM 1459 C CA . GLY A 1 195 ? -16.864 -21.068 8.777 1.00 18.11 195 GLY A CA 1
ATOM 1460 C C . GLY A 1 195 ? -17.664 -22.361 8.697 1.00 23.38 195 GLY A C 1
ATOM 1461 O O . GLY A 1 195 ? -18.849 -22.349 8.369 1.00 20.08 195 GLY A O 1
ATOM 1462 N N . VAL A 1 196 ? -17.023 -23.490 8.982 1.00 19.12 196 VAL A N 1
ATOM 1463 C CA . VAL A 1 196 ? -17.751 -24.760 8.934 1.00 20.63 196 VAL A CA 1
ATOM 1464 C C . VAL A 1 196 ? -18.710 -24.833 10.111 1.00 21.54 196 VAL A C 1
ATOM 1465 O O . VAL A 1 196 ? -19.861 -25.241 9.955 1.00 24.59 196 VAL A O 1
ATOM 1469 N N . LEU A 1 197 ? -18.241 -24.406 11.280 1.00 22.24 197 LEU A N 1
ATOM 1470 C CA . LEU A 1 197 ? -19.066 -24.428 12.482 1.00 19.24 197 LEU A CA 1
ATOM 1471 C C . LEU A 1 197 ? -20.334 -23.581 12.352 1.00 23.15 197 LEU A C 1
ATOM 1472 O O . LEU A 1 197 ? -21.429 -24.030 12.694 1.00 25.57 197 LEU A O 1
ATOM 1477 N N . PHE A 1 198 ? -20.184 -22.351 11.869 1.00 20.74 198 PHE A N 1
ATOM 1478 C CA . PHE A 1 198 ? -21.297 -21.399 11.876 1.00 20.90 198 PHE A CA 1
ATOM 1479 C C . PHE A 1 198 ? -22.178 -21.542 10.644 1.00 23.99 198 PHE A C 1
ATOM 1480 O O . PHE A 1 198 ? -23.202 -20.866 10.511 1.00 26.34 198 PHE A O 1
ATOM 1488 N N . GLY A 1 199 ? -21.771 -22.423 9.739 1.00 29.33 199 GLY A N 1
ATOM 1489 C CA . GLY A 1 199 ? -22.473 -22.601 8.486 1.00 36.28 199 GLY A CA 1
ATOM 1490 C C . GLY A 1 199 ? -23.838 -23.217 8.669 1.00 43.56 199 GLY A C 1
ATOM 1491 O O . GLY A 1 199 ? -24.519 -23.569 7.720 1.00 52.53 199 GLY A O 1
ATOM 1492 N N . SER A 1 212 ? -30.157 -35.325 10.862 1.00 48.03 212 SER A N 1
ATOM 1493 C CA . SER A 1 212 ? -30.742 -34.057 11.278 1.00 52.84 212 SER A CA 1
ATOM 1494 C C . SER A 1 212 ? -29.733 -32.907 11.189 1.00 48.82 212 SER A C 1
ATOM 1495 O O . SER A 1 212 ? -28.554 -33.071 11.498 1.00 50.44 212 SER A O 1
ATOM 1498 N N . VAL A 1 213 ? -30.220 -31.745 10.766 1.00 44.76 213 VAL A N 1
ATOM 1499 C CA . VAL A 1 213 ? -29.380 -30.590 10.481 1.00 44.21 213 VAL A CA 1
ATOM 1500 C C . VAL A 1 213 ? -29.109 -29.769 11.739 1.00 45.65 213 VAL A C 1
ATOM 1501 O O . VAL A 1 213 ? -30.000 -29.571 12.561 1.00 50.61 213 VAL A O 1
ATOM 1505 N N . VAL A 1 214 ? -27.869 -29.313 11.891 1.00 33.76 214 VAL A N 1
ATOM 1506 C CA . VAL A 1 214 ? -27.494 -28.476 13.019 1.00 33.25 214 VAL A CA 1
ATOM 1507 C C . VAL A 1 214 ? -28.134 -27.110 12.866 1.00 37.82 214 VAL A C 1
ATOM 1508 O O . VAL A 1 214 ? -27.944 -26.445 11.849 1.00 39.20 214 VAL A O 1
ATOM 1512 N N . ASP A 1 215 ? -28.880 -26.677 13.875 1.00 37.75 215 ASP A N 1
ATOM 1513 C CA . ASP A 1 215 ? -29.432 -25.328 13.841 1.00 39.27 215 ASP A CA 1
ATOM 1514 C C . ASP A 1 215 ? -28.689 -24.407 14.807 1.00 32.90 215 ASP A C 1
ATOM 1515 O O . ASP A 1 215 ? -27.875 -24.866 15.606 1.00 32.92 215 ASP A O 1
ATOM 1520 N N . SER A 1 216 ? -28.967 -23.112 14.717 1.00 26.86 216 SER A N 1
ATOM 1521 C CA . SER A 1 216 ? -28.321 -22.112 15.564 1.00 36.19 216 SER A CA 1
ATOM 1522 C C . SER A 1 216 ? -28.538 -22.377 17.053 1.00 29.77 216 SER A C 1
ATOM 1523 O O . SER A 1 216 ? -27.656 -22.110 17.878 1.00 25.28 216 SER A O 1
ATOM 1526 N N . SER A 1 217 ? -29.723 -22.881 17.390 1.00 22.30 217 SER A N 1
ATOM 1527 C CA . SER A 1 217 ? -30.043 -23.206 18.772 1.00 23.68 217 SER A CA 1
ATOM 1528 C C . SER A 1 217 ? -29.017 -24.147 19.389 1.00 22.24 217 SER A C 1
ATOM 1529 O O . SER A 1 217 ? -28.616 -23.983 20.543 1.00 24.14 217 SER A O 1
ATOM 1532 N N . GLU A 1 218 ? -28.589 -25.131 18.613 1.00 21.56 218 GLU A N 1
ATOM 1533 C CA . GLU A 1 218 ? -27.621 -26.100 19.102 1.00 21.27 218 GLU A CA 1
ATOM 1534 C C . GLU A 1 218 ? -26.266 -25.468 19.378 1.00 18.84 218 GLU A C 1
ATOM 1535 O O . GLU A 1 218 ? -25.563 -25.863 20.307 1.00 18.37 218 GLU A O 1
ATOM 1541 N N . ILE A 1 219 ? -25.894 -24.495 18.558 1.00 20.19 219 ILE A N 1
ATOM 1542 C CA . ILE A 1 219 ? -24.634 -23.796 18.755 1.00 20.46 219 ILE A CA 1
ATOM 1543 C C . ILE A 1 219 ? -24.742 -22.899 19.975 1.00 19.37 219 ILE A C 1
ATOM 1544 O O . ILE A 1 219 ? -23.864 -22.899 20.842 1.00 18.18 219 ILE A O 1
ATOM 1549 N N . ILE A 1 220 ? -25.833 -22.142 20.044 1.00 18.84 220 ILE A N 1
ATOM 1550 C CA . ILE A 1 220 ? -26.050 -21.227 21.155 1.00 16.99 220 ILE A CA 1
ATOM 1551 C C . ILE A 1 220 ? -26.084 -21.989 22.482 1.00 18.24 220 ILE A C 1
ATOM 1552 O O . ILE A 1 220 ? -25.462 -21.587 23.470 1.00 16.98 220 ILE A O 1
ATOM 1557 N N . ASN A 1 221 ? -26.789 -23.113 22.490 1.00 19.62 221 ASN A N 1
ATOM 1558 C CA . ASN A 1 221 ? -26.896 -23.927 23.695 1.00 16.22 221 ASN A CA 1
ATOM 1559 C C . ASN A 1 221 ? -25.573 -24.606 24.084 1.00 15.65 221 ASN A C 1
ATOM 1560 O O . ASN A 1 221 ? -25.296 -24.820 25.265 1.00 17.92 221 ASN A O 1
ATOM 1565 N N . THR A 1 222 ? -24.747 -24.919 23.094 1.00 16.04 222 THR A N 1
ATOM 1566 C CA . THR A 1 222 ? -23.413 -25.444 23.378 1.00 16.64 222 THR A CA 1
ATOM 1567 C C . THR A 1 222 ? -22.527 -24.388 24.046 1.00 23.32 222 THR A C 1
ATOM 1568 O O . THR A 1 222 ? -21.724 -24.704 24.933 1.00 17.50 222 THR A O 1
ATOM 1572 N N . LEU A 1 223 ? -22.690 -23.131 23.634 1.00 15.23 223 LEU A N 1
ATOM 1573 C CA . LEU A 1 223 ? -21.847 -22.051 24.137 1.00 16.96 223 LEU A CA 1
ATOM 1574 C C . LEU A 1 223 ? -22.383 -21.429 25.420 1.00 16.68 223 LEU A C 1
ATOM 1575 O O . LEU A 1 223 ? -21.699 -20.636 26.048 1.00 19.41 223 LEU A O 1
ATOM 1580 N N . ALA A 1 224 ? -23.604 -21.790 25.811 1.00 19.67 224 ALA A N 1
ATOM 1581 C CA . ALA A 1 224 ? -24.328 -21.030 26.830 1.00 19.68 224 ALA A CA 1
ATOM 1582 C C . ALA A 1 224 ? -23.689 -21.038 28.214 1.00 26.95 224 ALA A C 1
ATOM 1583 O O . ALA A 1 224 ? -23.902 -20.113 29.001 1.00 24.67 224 ALA A O 1
ATOM 1585 N N . GLY A 1 225 ? -22.918 -22.076 28.521 1.00 22.93 225 GLY A N 1
ATOM 1586 C CA . GLY A 1 225 ? -22.261 -22.161 29.818 1.00 24.42 225 GLY A CA 1
ATOM 1587 C C . GLY A 1 225 ? -21.136 -21.150 30.022 1.00 25.32 225 GLY A C 1
ATOM 1588 O O . GLY A 1 225 ? -20.650 -20.967 31.134 1.00 22.52 225 GLY A O 1
ATOM 1589 N N . GLY A 1 226 ? -20.712 -20.498 28.945 1.00 22.33 226 GLY A N 1
ATOM 1590 C CA . GLY A 1 226 ? -19.715 -19.441 29.034 1.00 20.93 226 GLY A CA 1
ATOM 1591 C C . GLY A 1 226 ? -18.281 -19.934 29.135 1.00 20.15 226 GLY A C 1
ATOM 1592 O O . GLY A 1 226 ? -18.004 -21.128 29.002 1.00 22.58 226 GLY A O 1
ATOM 1593 N N . GLY A 1 227 ? -17.360 -19.008 29.369 1.00 18.35 227 GLY A N 1
ATOM 1594 C CA . GLY A 1 227 ? -15.957 -19.355 29.485 1.00 17.45 227 GLY A CA 1
ATOM 1595 C C . GLY A 1 227 ? -15.275 -19.373 28.136 1.00 17.71 227 GLY A C 1
ATOM 1596 O O . GLY A 1 227 ? -15.591 -18.571 27.268 1.00 17.42 227 GLY A O 1
ATOM 1597 N N . VAL A 1 228 ? -14.353 -20.314 27.958 1.00 18.14 228 VAL A N 1
ATOM 1598 C CA . VAL A 1 228 ? -13.514 -20.383 26.769 1.00 11.58 228 VAL A CA 1
ATOM 1599 C C . VAL A 1 228 ? -13.891 -21.584 25.909 1.00 11.28 228 VAL A C 1
ATOM 1600 O O . VAL A 1 228 ? -14.148 -22.666 26.436 1.00 17.18 228 VAL A O 1
ATOM 1604 N N . SER A 1 229 ? -13.919 -21.403 24.590 1.00 16.17 229 SER A N 1
ATOM 1605 C CA . SER A 1 229 ? -14.143 -22.525 23.680 1.00 17.42 229 SER A CA 1
ATOM 1606 C C . SER A 1 229 ? -12.991 -22.740 22.715 1.00 14.86 229 SER A C 1
ATOM 1607 O O . SER A 1 229 ? -12.251 -21.815 22.395 1.00 15.47 229 SER A O 1
ATOM 1610 N N . THR A 1 230 ? -12.863 -23.974 22.244 1.00 15.21 230 THR A N 1
ATOM 1611 C CA . THR A 1 230 ? -11.821 -24.344 21.292 1.00 15.31 230 THR A CA 1
ATOM 1612 C C . THR A 1 230 ? -12.460 -25.188 20.193 1.00 16.07 230 THR A C 1
ATOM 1613 O O . THR A 1 230 ? -13.490 -25.839 20.412 1.00 13.97 230 THR A O 1
ATOM 1617 N N . VAL A 1 231 ? -11.864 -25.174 19.005 1.00 13.44 231 VAL A N 1
ATOM 1618 C CA . VAL A 1 231 ? -12.421 -25.926 17.889 1.00 14.87 231 VAL A CA 1
ATOM 1619 C C . VAL A 1 231 ? -11.436 -26.933 17.288 1.00 15.20 231 VAL A C 1
ATOM 1620 O O . VAL A 1 231 ? -10.290 -26.594 16.997 1.00 17.57 231 VAL A O 1
ATOM 1624 N N . GLY A 1 232 ? -11.895 -28.176 17.113 1.00 11.86 232 GLY A N 1
ATOM 1625 C CA . GLY A 1 232 ? -11.125 -29.185 16.403 1.00 12.96 232 GLY A CA 1
ATOM 1626 C C . GLY A 1 232 ? -11.663 -29.334 14.999 1.00 15.47 232 GLY A C 1
ATOM 1627 O O . GLY A 1 232 ? -12.833 -29.034 14.756 1.00 19.16 232 GLY A O 1
ATOM 1628 N N . TYR A 1 233 ? -10.836 -29.807 14.072 1.00 15.27 233 TYR A N 1
ATOM 1629 C CA . TYR A 1 233 ? -11.218 -29.772 12.659 1.00 15.68 233 TYR A CA 1
ATOM 1630 C C . TYR A 1 233 ? -10.433 -30.766 11.833 1.00 18.16 233 TYR A C 1
ATOM 1631 O O . TYR A 1 233 ? -9.213 -30.831 11.924 1.00 20.45 233 TYR A O 1
ATOM 1640 N N . ALA A 1 234 ? -11.143 -31.527 11.008 1.00 19.47 234 ALA A N 1
ATOM 1641 C CA . ALA A 1 234 ? -10.505 -32.360 10.003 1.00 23.55 234 ALA A CA 1
ATOM 1642 C C . ALA A 1 234 ? -11.363 -32.382 8.747 1.00 24.05 234 ALA A C 1
ATOM 1643 O O . ALA A 1 234 ? -12.581 -32.257 8.813 1.00 22.41 234 ALA A O 1
ATOM 1645 N N . SER A 1 235 ? -10.725 -32.526 7.595 1.00 25.10 235 SER A N 1
ATOM 1646 C CA . SER A 1 235 ? -11.465 -32.588 6.344 1.00 31.22 235 SER A CA 1
ATOM 1647 C C . SER A 1 235 ? -10.758 -33.486 5.352 1.00 38.48 235 SER A C 1
ATOM 1648 O O . SER A 1 235 ? -9.560 -33.736 5.470 1.00 44.31 235 SER A O 1
ATOM 1651 N N . GLU A 1 236 ? -11.510 -33.970 4.374 1.00 38.90 236 GLU A N 1
ATOM 1652 C CA . GLU A 1 236 ? -10.937 -34.764 3.301 1.00 40.66 236 GLU A CA 1
ATOM 1653 C C . GLU A 1 236 ? -11.833 -34.733 2.069 1.00 44.03 236 GLU A C 1
ATOM 1654 O O . GLU A 1 236 ? -13.047 -34.523 2.169 1.00 36.34 236 GLU A O 1
ATOM 1660 N N . GLY A 1 237 ? -11.223 -34.936 0.905 1.00 50.10 237 GLY A N 1
ATOM 1661 C CA . GLY A 1 237 ? -11.945 -34.907 -0.354 1.00 52.38 237 GLY A CA 1
ATOM 1662 C C . GLY A 1 237 ? -12.812 -36.133 -0.567 1.00 54.41 237 GLY A C 1
ATOM 1663 O O . GLY A 1 237 ? -12.767 -37.080 0.223 1.00 50.23 237 GLY A O 1
ATOM 1664 N N . VAL A 1 238 ? -13.603 -36.101 -1.639 1.00 62.81 238 VAL A N 1
ATOM 1665 C CA . VAL A 1 238 ? -14.477 -37.211 -2.021 1.00 62.72 238 VAL A CA 1
ATOM 1666 C C . VAL A 1 238 ? -15.532 -37.493 -0.959 1.00 64.79 238 VAL A C 1
ATOM 1667 O O . VAL A 1 238 ? -16.483 -36.725 -0.801 1.00 67.34 238 VAL A O 1
ATOM 1671 N N . THR A 1 264 ? -22.869 -48.318 3.205 1.00 70.56 264 THR A N 1
ATOM 1672 C CA . THR A 1 264 ? -23.257 -47.669 4.450 1.00 67.48 264 THR A CA 1
ATOM 1673 C C . THR A 1 264 ? -22.113 -47.696 5.459 1.00 59.68 264 THR A C 1
ATOM 1674 O O . THR A 1 264 ? -21.884 -46.720 6.174 1.00 51.57 264 THR A O 1
ATOM 1678 N N . ALA A 1 265 ? -21.398 -48.819 5.505 1.00 58.82 265 ALA A N 1
ATOM 1679 C CA . ALA A 1 265 ? -20.265 -48.978 6.410 1.00 55.18 265 ALA A CA 1
ATOM 1680 C C . ALA A 1 265 ? -19.143 -48.015 6.048 1.00 51.95 265 ALA A C 1
ATOM 1681 O O . ALA A 1 265 ? -18.505 -47.430 6.927 1.00 46.19 265 ALA A O 1
ATOM 1683 N N . HIS A 1 266 ? -18.905 -47.865 4.748 1.00 49.88 266 HIS A N 1
ATOM 1684 C CA . HIS A 1 266 ? -17.893 -46.943 4.256 1.00 49.56 266 HIS A CA 1
ATOM 1685 C C . HIS A 1 266 ? -18.182 -45.539 4.761 1.00 43.60 266 HIS A C 1
ATOM 1686 O O . HIS A 1 266 ? -17.339 -44.910 5.395 1.00 46.78 266 HIS A O 1
ATOM 1693 N N . THR A 1 267 ? -19.390 -45.062 4.490 1.00 43.63 267 THR A N 1
ATOM 1694 C CA . THR A 1 267 ? -19.821 -43.753 4.962 1.00 47.42 267 THR A CA 1
ATOM 1695 C C . THR A 1 267 ? -19.651 -43.587 6.476 1.00 39.26 267 THR A C 1
ATOM 1696 O O . THR A 1 267 ? -19.088 -42.591 6.938 1.00 32.96 267 THR A O 1
ATOM 1700 N N . THR A 1 268 ? -20.117 -44.573 7.239 1.00 35.18 268 THR A N 1
ATOM 1701 C CA . THR A 1 268 ? -20.058 -44.499 8.695 1.00 37.73 268 THR A CA 1
ATOM 1702 C C . THR A 1 268 ? -18.616 -44.418 9.187 1.00 38.46 268 THR A C 1
ATOM 1703 O O . THR A 1 268 ? -18.279 -43.545 9.994 1.00 36.96 268 THR A O 1
ATOM 1707 N N . ASN A 1 269 ? -17.764 -45.303 8.676 1.00 35.89 269 ASN A N 1
ATOM 1708 C CA . ASN A 1 269 ? -16.355 -45.329 9.072 1.00 33.67 269 ASN A CA 1
ATOM 1709 C C . ASN A 1 269 ? -15.570 -44.068 8.686 1.00 34.95 269 ASN A C 1
ATOM 1710 O O . ASN A 1 269 ? -14.697 -43.619 9.429 1.00 29.53 269 ASN A O 1
ATOM 1715 N N . ARG A 1 270 ? -15.870 -43.509 7.519 1.00 38.15 270 ARG A N 1
ATOM 1716 C CA . ARG A 1 270 ? -15.224 -42.276 7.085 1.00 38.45 270 ARG A CA 1
ATOM 1717 C C . ARG A 1 270 ? -15.562 -41.138 8.048 1.00 34.58 270 ARG A C 1
ATOM 1718 O O . ARG A 1 270 ? -14.702 -40.336 8.419 1.00 31.06 270 ARG A O 1
ATOM 1726 N N . ILE A 1 271 ? -16.826 -41.080 8.451 1.00 26.90 271 ILE A N 1
ATOM 1727 C CA . ILE A 1 271 ? -17.287 -40.070 9.386 1.00 30.23 271 ILE A CA 1
ATOM 1728 C C . ILE A 1 271 ? -16.634 -40.222 10.751 1.00 30.19 271 ILE A C 1
ATOM 1729 O O . ILE A 1 271 ? -16.145 -39.249 11.319 1.00 25.63 271 ILE A O 1
ATOM 1734 N N . THR A 1 272 ? -16.628 -41.439 11.285 1.00 27.72 272 THR A N 1
ATOM 1735 C CA . THR A 1 272 ? -16.061 -41.632 12.611 1.00 26.00 272 THR A CA 1
ATOM 1736 C C . THR A 1 272 ? -14.562 -41.345 12.606 1.00 26.09 272 THR A C 1
ATOM 1737 O O . THR A 1 272 ? -14.016 -40.863 13.599 1.00 22.97 272 THR A O 1
ATOM 1741 N N . SER A 1 273 ? -13.907 -41.631 11.481 1.00 30.62 273 SER A N 1
ATOM 1742 C CA . SER A 1 273 ? -12.490 -41.302 11.304 1.00 28.28 273 SER A CA 1
ATOM 1743 C C . SER A 1 273 ? -12.216 -39.799 11.330 1.00 27.57 273 SER A C 1
ATOM 1744 O O . SER A 1 273 ? -11.275 -39.351 11.983 1.00 24.73 273 SER A O 1
ATOM 1747 N N . LEU A 1 274 ? -13.020 -39.024 10.604 1.00 27.74 274 LEU A N 1
ATOM 1748 C CA . LEU A 1 274 ? -12.896 -37.570 10.640 1.00 22.38 274 LEU A CA 1
ATOM 1749 C C . LEU A 1 274 ? -13.110 -37.030 12.051 1.00 23.65 274 LEU A C 1
ATOM 1750 O O . LEU A 1 274 ? -12.425 -36.099 12.478 1.00 23.38 274 LEU A O 1
ATOM 1755 N N . VAL A 1 275 ? -14.075 -37.613 12.757 1.00 21.63 275 VAL A N 1
ATOM 1756 C CA . VAL A 1 275 ? -14.382 -37.219 14.124 1.00 18.72 275 VAL A CA 1
ATOM 1757 C C . VAL A 1 275 ? -13.149 -37.412 15.007 1.00 17.65 275 VAL A C 1
ATOM 1758 O O . VAL A 1 275 ? -12.744 -36.503 15.739 1.00 22.55 275 VAL A O 1
ATOM 1762 N N . ARG A 1 276 ? -12.543 -38.590 14.920 1.00 17.36 276 ARG A N 1
ATOM 1763 C CA . ARG A 1 276 ? -11.306 -38.861 15.652 1.00 23.25 276 ARG A CA 1
ATOM 1764 C C . ARG A 1 276 ? -10.169 -37.910 15.270 1.00 19.81 276 ARG A C 1
ATOM 1765 O O . ARG A 1 276 ? -9.480 -37.383 16.144 1.00 21.88 276 ARG A O 1
ATOM 1773 N N . LYS A 1 277 ? -9.982 -37.682 13.973 1.00 21.57 277 LYS A N 1
ATOM 1774 C CA . LYS A 1 277 ? -8.906 -36.809 13.499 1.00 25.66 277 LYS A CA 1
ATOM 1775 C C . LYS A 1 277 ? -9.085 -35.386 13.996 1.00 22.25 277 LYS A C 1
ATOM 1776 O O . LYS A 1 277 ? -8.109 -34.711 14.351 1.00 19.47 277 LYS A O 1
ATOM 1782 N N . ALA A 1 278 ? -10.337 -34.931 14.029 1.00 19.95 278 ALA A N 1
ATOM 1783 C CA . ALA A 1 278 ? -10.647 -33.588 14.500 1.00 18.36 278 ALA A CA 1
ATOM 1784 C C . ALA A 1 278 ? -10.419 -33.464 16.003 1.00 24.48 278 ALA A C 1
ATOM 1785 O O . ALA A 1 278 ? -9.897 -32.449 16.476 1.00 20.38 278 ALA A O 1
ATOM 1787 N N . ALA A 1 279 ? -10.798 -34.496 16.755 1.00 18.30 279 ALA A N 1
ATOM 1788 C CA . ALA A 1 279 ? -10.682 -34.429 18.209 1.00 18.05 279 ALA A CA 1
ATOM 1789 C C . ALA A 1 279 ? -9.232 -34.527 18.661 1.00 14.88 279 ALA A C 1
ATOM 1790 O O . ALA A 1 279 ? -8.853 -33.929 19.666 1.00 19.08 279 ALA A O 1
ATOM 1792 N N . LEU A 1 280 ? -8.435 -35.290 17.924 1.00 15.65 280 LEU A N 1
ATOM 1793 C CA . LEU A 1 280 ? -7.049 -35.557 18.319 1.00 17.02 280 LEU A CA 1
ATOM 1794 C C . LEU A 1 280 ? -6.051 -34.672 17.574 1.00 22.53 280 LEU A C 1
ATOM 1795 O O . LEU A 1 280 ? -4.860 -34.643 17.903 1.00 25.47 280 LEU A O 1
ATOM 1800 N N . GLY A 1 281 ? -6.537 -33.942 16.577 1.00 20.10 281 GLY A N 1
ATOM 1801 C CA . GLY A 1 281 ? -5.675 -33.070 15.801 1.00 23.28 281 GLY A CA 1
ATOM 1802 C C . GLY A 1 281 ? -5.427 -31.755 16.516 1.00 22.31 281 GLY A C 1
ATOM 1803 O O . GLY A 1 281 ? -5.850 -31.571 17.657 1.00 18.58 281 GLY A O 1
ATOM 1804 N N . ARG A 1 282 ? -4.754 -30.836 15.837 1.00 20.82 282 ARG A N 1
ATOM 1805 C CA . ARG A 1 282 ? -4.474 -29.519 16.401 1.00 19.58 282 ARG A CA 1
ATOM 1806 C C . ARG A 1 282 ? -5.765 -28.708 16.574 1.00 17.30 282 ARG A C 1
ATOM 1807 O O . ARG A 1 282 ? -6.548 -28.541 15.639 1.00 18.92 282 ARG A O 1
ATOM 1815 N N . LEU A 1 283 ? -5.981 -28.228 17.793 1.00 16.63 283 LEU A N 1
ATOM 1816 C CA . LEU A 1 283 ? -7.133 -27.394 18.118 1.00 17.57 283 LEU A CA 1
ATOM 1817 C C . LEU A 1 283 ? -6.815 -25.912 17.924 1.00 18.25 283 LEU A C 1
ATOM 1818 O O . LEU A 1 283 ? -5.657 -25.522 17.953 1.00 13.95 283 LEU A O 1
ATOM 1823 N N . THR A 1 284 ? -7.846 -25.093 17.737 1.00 16.67 284 THR A N 1
ATOM 1824 C CA . THR A 1 284 ? -7.649 -23.647 17.619 1.00 18.45 284 THR A CA 1
ATOM 1825 C C . THR A 1 284 ? -6.930 -23.142 18.869 1.00 18.84 284 THR A C 1
ATOM 1826 O O . THR A 1 284 ? -5.958 -22.383 18.776 1.00 14.30 284 THR A O 1
ATOM 1830 N N . LEU A 1 285 ? -7.396 -23.602 20.031 1.00 15.13 285 LEU A N 1
ATOM 1831 C CA . LEU A 1 285 ? -6.686 -23.440 21.297 1.00 14.24 285 LEU A CA 1
ATOM 1832 C C . LEU A 1 285 ? -6.315 -24.811 21.852 1.00 17.36 285 LEU A C 1
ATOM 1833 O O . LEU A 1 285 ? -7.187 -25.561 22.267 1.00 13.32 285 LEU A O 1
ATOM 1838 N N . PRO A 1 286 ? -5.014 -25.150 21.859 1.00 19.58 286 PRO A N 1
ATOM 1839 C CA . PRO A 1 286 ? -4.624 -26.465 22.388 1.00 18.75 286 PRO A CA 1
ATOM 1840 C C . PRO A 1 286 ? -4.999 -26.624 23.859 1.00 20.99 286 PRO A C 1
ATOM 1841 O O . PRO A 1 286 ? -4.901 -25.668 24.640 1.00 21.19 286 PRO A O 1
ATOM 1845 N N . CYS A 1 287 ? -5.460 -27.820 24.212 1.00 17.23 287 CYS A N 1
ATOM 1846 C CA . CYS A 1 287 ? -5.839 -28.153 25.578 1.00 18.65 287 CYS A CA 1
ATOM 1847 C C . CYS A 1 287 ? -6.143 -29.641 25.650 1.00 20.77 287 CYS A C 1
ATOM 1848 O O . CYS A 1 287 ? -6.176 -30.323 24.631 1.00 26.24 287 CYS A O 1
ATOM 1851 N N . GLU A 1 288 ? -6.355 -30.157 26.850 1.00 19.07 288 GLU A N 1
ATOM 1852 C CA . GLU A 1 288 ? -6.870 -31.508 26.975 1.00 15.17 288 GLU A CA 1
ATOM 1853 C C . GLU A 1 288 ? -8.380 -31.402 26.844 1.00 23.27 288 GLU A C 1
ATOM 1854 O O . GLU A 1 288 ? -8.987 -30.515 27.429 1.00 24.93 288 GLU A O 1
ATOM 1860 N N . ILE A 1 289 ? -8.973 -32.274 26.039 1.00 23.28 289 ILE A N 1
ATOM 1861 C CA . ILE A 1 289 ? -10.393 -32.164 25.726 1.00 20.78 289 ILE A CA 1
ATOM 1862 C C . ILE A 1 289 ? -11.240 -32.779 26.835 1.00 22.08 289 ILE A C 1
ATOM 1863 O O . ILE A 1 289 ? -12.435 -32.512 26.933 1.00 22.38 289 ILE A O 1
ATOM 1868 N N . GLU A 1 290 ? -10.612 -33.591 27.678 1.00 21.41 290 GLU A N 1
ATOM 1869 C CA . GLU A 1 290 ? -11.288 -34.122 28.853 1.00 25.63 290 GLU A CA 1
ATOM 1870 C C . GLU A 1 290 ? -11.713 -32.957 29.758 1.00 27.95 290 GLU A C 1
ATOM 1871 O O . GLU A 1 290 ? -10.959 -32.008 29.972 1.00 24.31 290 GLU A O 1
ATOM 1877 N N . GLY A 1 291 ? -12.936 -33.006 30.263 1.00 24.47 291 GLY A N 1
ATOM 1878 C CA . GLY A 1 291 ? -13.405 -31.957 31.150 1.00 30.39 291 GLY A CA 1
ATOM 1879 C C . GLY A 1 291 ? -14.131 -30.791 30.494 1.00 30.23 291 GLY A C 1
ATOM 1880 O O . GLY A 1 291 ? -14.587 -29.889 31.196 1.00 29.33 291 GLY A O 1
ATOM 1881 N N . ALA A 1 292 ? -14.223 -30.785 29.164 1.00 24.09 292 ALA A N 1
ATOM 1882 C CA . ALA A 1 292 ? -15.013 -29.770 28.469 1.00 19.23 292 ALA A CA 1
ATOM 1883 C C . ALA A 1 292 ? -16.452 -29.863 28.959 1.00 21.84 292 ALA A C 1
ATOM 1884 O O . ALA A 1 292 ? -16.936 -30.946 29.281 1.00 22.26 292 ALA A O 1
ATOM 1886 N N . GLU A 1 293 ? -17.129 -28.727 29.036 1.00 23.93 293 GLU A N 1
ATOM 1887 C CA . GLU A 1 293 ? -18.480 -28.700 29.590 1.00 20.84 293 GLU A CA 1
ATOM 1888 C C . GLU A 1 293 ? -19.506 -29.263 28.605 1.00 18.17 293 GLU A C 1
ATOM 1889 O O . GLU A 1 293 ? -20.365 -30.061 28.972 1.00 20.05 293 GLU A O 1
ATOM 1895 N N . ARG A 1 294 ? -19.422 -28.836 27.351 1.00 19.19 294 ARG A N 1
ATOM 1896 C CA . ARG A 1 294 ? -20.376 -29.263 26.337 1.00 17.18 294 ARG A CA 1
ATOM 1897 C C . ARG A 1 294 ? -19.629 -29.397 25.028 1.00 22.60 294 ARG A C 1
ATOM 1898 O O . ARG A 1 294 ? -18.657 -28.686 24.801 1.00 18.36 294 ARG A O 1
ATOM 1906 N N . ALA A 1 295 ? -20.078 -30.317 24.177 1.00 18.79 295 ALA A N 1
ATOM 1907 C CA . ALA A 1 295 ? -19.443 -30.552 22.887 1.00 13.82 295 ALA A CA 1
ATOM 1908 C C . ALA A 1 295 ? -20.497 -30.558 21.791 1.00 14.41 295 ALA A C 1
ATOM 1909 O O . ALA A 1 295 ? -21.634 -30.977 22.010 1.00 16.10 295 ALA A O 1
ATOM 1911 N N . LEU A 1 296 ? -20.114 -30.092 20.611 1.00 14.21 296 LEU A N 1
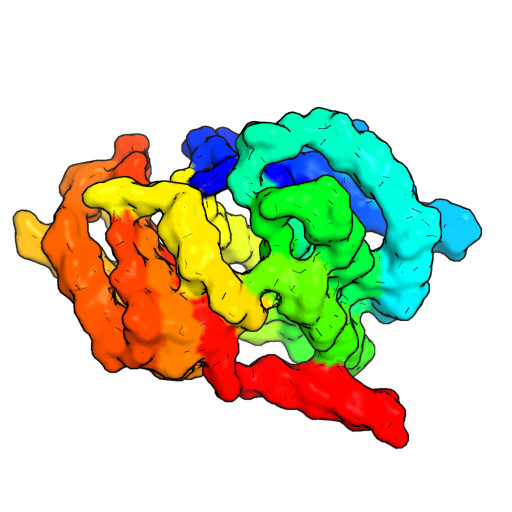ATOM 1912 C CA . LEU A 1 296 ? -20.986 -30.134 19.456 1.00 15.84 296 LEU A CA 1
ATOM 1913 C C . LEU A 1 296 ? -20.182 -30.642 18.285 1.00 15.47 296 LEU A C 1
ATOM 1914 O O . LEU A 1 296 ? -19.125 -30.102 17.971 1.00 14.53 296 LEU A O 1
ATOM 1919 N N . LEU A 1 297 ? -20.690 -31.687 17.647 1.00 15.91 297 LEU A N 1
ATOM 1920 C CA . LEU A 1 297 ? -20.075 -32.256 16.464 1.00 20.02 297 LEU A CA 1
ATOM 1921 C C . LEU A 1 297 ? -20.815 -31.753 15.238 1.00 17.87 297 LEU A C 1
ATOM 1922 O O . LEU A 1 297 ? -22.045 -31.781 15.187 1.00 17.38 297 LEU A O 1
ATOM 1927 N N . VAL A 1 298 ? -20.062 -31.298 14.247 1.00 21.02 298 VAL A N 1
ATOM 1928 C CA . VAL A 1 298 ? -20.651 -30.836 13.009 1.00 21.72 298 VAL A CA 1
ATOM 1929 C C . VAL A 1 298 ? -19.976 -31.517 11.826 1.00 20.24 298 VAL A C 1
ATOM 1930 O O . VAL A 1 298 ? -18.757 -31.426 11.664 1.00 19.34 298 VAL A O 1
ATOM 1934 N N . LEU A 1 299 ? -20.770 -32.201 11.007 1.00 21.55 299 LEU A N 1
ATOM 1935 C CA . LEU A 1 299 ? -20.281 -32.802 9.765 1.00 21.53 299 LEU A CA 1
ATOM 1936 C C . LEU A 1 299 ? -20.818 -32.011 8.581 1.00 25.32 299 LEU A C 1
ATOM 1937 O O . LEU A 1 299 ? -22.011 -31.824 8.458 1.00 28.19 299 LEU A O 1
ATOM 1942 N N . ALA A 1 300 ? -19.942 -31.544 7.703 1.00 27.59 300 ALA A N 1
ATOM 1943 C CA . ALA A 1 300 ? -20.387 -30.781 6.545 1.00 23.70 300 ALA A CA 1
ATOM 1944 C C . ALA A 1 300 ? -19.920 -31.455 5.271 1.00 31.05 300 ALA A C 1
ATOM 1945 O O . ALA A 1 300 ? -18.762 -31.850 5.157 1.00 32.93 300 ALA A O 1
ATOM 1947 N N . GLY A 1 301 ? -20.824 -31.589 4.310 1.00 30.51 301 GLY A N 1
ATOM 1948 C CA . GLY A 1 301 ? -20.485 -32.217 3.052 1.00 26.91 301 GLY A CA 1
ATOM 1949 C C . GLY A 1 301 ? -21.716 -32.545 2.239 1.00 31.62 301 GLY A C 1
ATOM 1950 O O . GLY A 1 301 ? -22.840 -32.241 2.647 1.00 33.10 301 GLY A O 1
ATOM 1951 N N . PRO A 1 302 ? -21.508 -33.167 1.073 1.00 34.04 302 PRO A N 1
ATOM 1952 C CA . PRO A 1 302 ? -22.623 -33.571 0.219 1.00 34.52 302 PRO A CA 1
ATOM 1953 C C . PRO A 1 302 ? -23.436 -34.644 0.920 1.00 39.92 302 PRO A C 1
ATOM 1954 O O . PRO A 1 302 ? -22.849 -35.552 1.513 1.00 34.15 302 PRO A O 1
ATOM 1958 N N . PRO A 1 303 ? -24.773 -34.528 0.863 1.00 38.86 303 PRO A N 1
ATOM 1959 C CA . PRO A 1 303 ? -25.708 -35.425 1.548 1.00 39.77 303 PRO A CA 1
ATOM 1960 C C . PRO A 1 303 ? -25.366 -36.901 1.359 1.00 39.29 303 PRO A C 1
ATOM 1961 O O . PRO A 1 303 ? -25.474 -37.675 2.311 1.00 42.77 303 PRO A O 1
ATOM 1965 N N . GLU A 1 304 ? -24.934 -37.280 0.161 1.00 38.97 304 GLU A N 1
ATOM 1966 C CA . GLU A 1 304 ? -24.702 -38.692 -0.136 1.00 42.14 304 GLU A CA 1
ATOM 1967 C C . GLU A 1 304 ? -23.521 -39.282 0.642 1.00 43.77 304 GLU A C 1
ATOM 1968 O O . GLU A 1 304 ? -23.406 -40.502 0.765 1.00 43.85 304 GLU A O 1
ATOM 1974 N N . HIS A 1 305 ? -22.654 -38.419 1.169 1.00 38.45 305 HIS A N 1
ATOM 1975 C CA . HIS A 1 305 ? -21.542 -38.869 2.004 1.00 39.95 305 HIS A CA 1
ATOM 1976 C C . HIS A 1 305 ? -21.746 -38.536 3.480 1.00 39.17 305 HIS A C 1
ATOM 1977 O O . HIS A 1 305 ? -20.784 -38.417 4.233 1.00 39.02 305 HIS A O 1
ATOM 1984 N N . LEU A 1 306 ? -23.002 -38.371 3.884 1.00 35.65 306 LEU A N 1
ATOM 1985 C CA . LEU A 1 306 ? -23.346 -38.143 5.284 1.00 31.43 306 LEU A CA 1
ATOM 1986 C C . LEU A 1 306 ? -24.409 -39.158 5.686 1.00 34.21 306 LEU A C 1
ATOM 1987 O O . LEU A 1 306 ? -25.248 -39.524 4.872 1.00 35.94 306 LEU A O 1
ATOM 1992 N N . ASN A 1 307 ? -24.366 -39.626 6.930 1.00 31.95 307 ASN A N 1
ATOM 1993 C CA . ASN A 1 307 ? -25.435 -40.477 7.450 1.00 31.69 307 ASN A CA 1
ATOM 1994 C C . ASN A 1 307 ? -25.637 -40.287 8.949 1.00 36.58 307 ASN A C 1
ATOM 1995 O O . ASN A 1 307 ? -24.848 -39.596 9.596 1.00 36.13 307 ASN A O 1
ATOM 2000 N N . ARG A 1 308 ? -26.697 -40.875 9.497 1.00 37.36 308 ARG A N 1
ATOM 2001 C CA . ARG A 1 308 ? -26.998 -40.681 10.911 1.00 36.35 308 ARG A CA 1
ATOM 2002 C C . ARG A 1 308 ? -26.075 -41.515 11.792 1.00 30.66 308 ARG A C 1
ATOM 2003 O O . ARG A 1 308 ? -25.666 -41.081 12.867 1.00 34.07 308 ARG A O 1
ATOM 2011 N N . LYS A 1 309 ? -25.741 -42.708 11.320 1.00 23.65 309 LYS A N 1
ATOM 2012 C CA . LYS A 1 309 ? -24.978 -43.661 12.113 1.00 28.57 309 LYS A CA 1
ATOM 2013 C C . LYS A 1 309 ? -23.587 -43.142 12.478 1.00 27.76 309 LYS A C 1
ATOM 2014 O O . LYS A 1 309 ? -23.126 -43.326 13.602 1.00 29.72 309 LYS A O 1
ATOM 2020 N N . GLY A 1 310 ? -22.923 -42.493 11.528 1.00 27.30 310 GLY A N 1
ATOM 2021 C CA . GLY A 1 310 ? -21.583 -41.982 11.767 1.00 24.01 310 GLY A CA 1
ATOM 2022 C C . GLY A 1 310 ? -21.610 -40.925 12.842 1.00 23.67 310 GLY A C 1
ATOM 2023 O O . GLY A 1 310 ? -20.756 -40.892 13.728 1.00 25.73 310 GLY A O 1
ATOM 2024 N N . ILE A 1 311 ? -22.629 -40.077 12.772 1.00 25.98 311 ILE A N 1
ATOM 2025 C CA . ILE A 1 311 ? -22.794 -38.976 13.707 1.00 29.75 311 ILE A CA 1
ATOM 2026 C C . ILE A 1 311 ? -23.116 -39.485 15.103 1.00 23.42 311 ILE A C 1
ATOM 2027 O O . ILE A 1 311 ? -22.546 -39.013 16.089 1.00 21.99 311 ILE A O 1
ATOM 2032 N N . GLU A 1 312 ? -24.022 -40.456 15.184 1.00 26.09 312 GLU A N 1
ATOM 2033 C CA . GLU A 1 312 ? -24.354 -41.074 16.471 1.00 28.91 312 GLU A CA 1
ATOM 2034 C C . GLU A 1 312 ? -23.146 -41.764 17.113 1.00 25.72 312 GLU A C 1
ATOM 2035 O O . GLU A 1 312 ? -22.863 -41.542 18.290 1.00 22.07 312 GLU A O 1
ATOM 2041 N N . ARG A 1 313 ? -22.430 -42.584 16.346 1.00 23.16 313 ARG A N 1
ATOM 2042 C CA . ARG A 1 313 ? -21.184 -43.173 16.841 1.00 22.86 313 ARG A CA 1
ATOM 2043 C C . ARG A 1 313 ? -20.187 -42.082 17.212 1.00 21.95 313 ARG A C 1
ATOM 2044 O O . ARG A 1 313 ? -19.458 -42.203 18.198 1.00 21.40 313 ARG A O 1
ATOM 2052 N N . GLY A 1 314 ? -20.159 -41.008 16.426 1.00 19.42 314 GLY A N 1
ATOM 2053 C CA . GLY A 1 314 ? -19.233 -39.920 16.688 1.00 17.55 314 GLY A CA 1
ATOM 2054 C C . GLY A 1 314 ? -19.513 -39.237 18.018 1.00 24.68 314 GLY A C 1
ATOM 2055 O O . GLY A 1 314 ? -18.590 -38.942 18.783 1.00 16.54 314 GLY A O 1
ATOM 2056 N N . ARG A 1 315 ? -20.794 -38.994 18.298 1.00 18.11 315 ARG A N 1
ATOM 2057 C CA . ARG A 1 315 ? -21.202 -38.386 19.564 1.00 19.27 315 ARG A CA 1
ATOM 2058 C C . ARG A 1 315 ? -20.800 -39.252 20.759 1.00 17.00 315 ARG A C 1
ATOM 2059 O O . ARG A 1 315 ? -20.273 -38.743 21.753 1.00 18.38 315 ARG A O 1
ATOM 2067 N N . LYS A 1 316 ? -21.066 -40.551 20.676 1.00 17.85 316 LYS A N 1
ATOM 2068 C CA . LYS A 1 316 ? -20.670 -41.458 21.759 1.00 23.84 316 LYS A CA 1
ATOM 2069 C C . LYS A 1 316 ? -19.160 -41.451 21.974 1.00 20.51 316 LYS A C 1
ATOM 2070 O O . LYS A 1 316 ? -18.684 -41.394 23.106 1.00 23.37 316 LYS A O 1
ATOM 2076 N N . TRP A 1 317 ? -18.409 -41.517 20.885 1.00 18.10 317 TRP A N 1
ATOM 2077 C CA . TRP A 1 317 ? -16.954 -41.512 20.990 1.00 21.44 317 TRP A CA 1
ATOM 2078 C C . TRP A 1 317 ? -16.452 -40.200 21.624 1.00 21.93 317 TRP A C 1
ATOM 2079 O O . TRP A 1 317 ? -15.572 -40.212 22.488 1.00 22.00 317 TRP A O 1
ATOM 2090 N N . ILE A 1 318 ? -17.037 -39.075 21.228 1.00 18.06 318 ILE A N 1
ATOM 2091 C CA . ILE A 1 318 ? -16.665 -37.786 21.820 1.00 17.00 318 ILE A CA 1
ATOM 2092 C C . ILE A 1 318 ? -16.951 -37.761 23.322 1.00 19.23 318 ILE A C 1
ATOM 2093 O O . ILE A 1 318 ? -16.161 -37.241 24.114 1.00 18.83 318 ILE A O 1
ATOM 2098 N N . GLU A 1 319 ? -18.082 -38.329 23.717 1.00 16.37 319 GLU A N 1
ATOM 2099 C CA . GLU A 1 319 ? -18.413 -38.395 25.130 1.00 20.77 319 GLU A CA 1
ATOM 2100 C C . GLU A 1 319 ? -17.372 -39.218 25.906 1.00 19.43 319 GLU A C 1
ATOM 2101 O O . GLU A 1 319 ? -16.947 -38.835 26.994 1.00 21.86 319 GLU A O 1
ATOM 2107 N N . GLU A 1 320 ? -16.950 -40.335 25.325 1.00 20.55 320 GLU A N 1
ATOM 2108 C CA . GLU A 1 320 ? -15.896 -41.162 25.909 1.00 23.91 320 GLU A CA 1
ATOM 2109 C C . GLU A 1 320 ? -14.596 -40.393 26.104 1.00 26.97 320 GLU A C 1
ATOM 2110 O O . GLU A 1 320 ? -13.918 -40.561 27.114 1.00 29.39 320 GLU A O 1
ATOM 2116 N N . GLN A 1 321 ? -14.262 -39.539 25.139 1.00 21.31 321 GLN A N 1
ATOM 2117 C CA . GLN A 1 321 ? -12.996 -38.823 25.156 1.00 23.46 321 GLN A CA 1
ATOM 2118 C C . GLN A 1 321 ? -13.022 -37.552 26.001 1.00 24.41 321 GLN A C 1
ATOM 2119 O O . GLN A 1 321 ? -11.974 -37.022 26.353 1.00 27.88 321 GLN A O 1
ATOM 2125 N N . THR A 1 322 ? -14.211 -37.047 26.311 1.00 19.12 322 THR A N 1
ATOM 2126 C CA . THR A 1 322 ? -14.315 -35.735 26.961 1.00 15.77 322 THR A CA 1
ATOM 2127 C C . THR A 1 322 ? -14.961 -35.793 28.335 1.00 24.08 322 THR A C 1
ATOM 2128 O O . THR A 1 322 ? -14.654 -34.977 29.203 1.00 21.83 322 THR A O 1
ATOM 2132 N N . GLY A 1 323 ? -15.873 -36.745 28.522 1.00 21.53 323 GLY A N 1
ATOM 2133 C CA . GLY A 1 323 ? -16.732 -36.749 29.694 1.00 24.15 323 GLY A CA 1
ATOM 2134 C C . GLY A 1 323 ? -17.685 -35.557 29.727 1.00 26.58 323 GLY A C 1
ATOM 2135 O O . GLY A 1 323 ? -18.197 -35.195 30.789 1.00 29.06 323 GLY A O 1
ATOM 2136 N N . SER A 1 324 ? -17.925 -34.938 28.573 1.00 19.02 324 SER A N 1
ATOM 2137 C CA . SER A 1 324 ? -18.805 -33.759 28.511 1.00 16.62 324 SER A CA 1
ATOM 2138 C C . SER A 1 324 ? -20.201 -34.023 29.053 1.00 23.67 324 SER A C 1
ATOM 2139 O O . SER A 1 324 ? -20.756 -35.115 28.899 1.00 20.68 324 SER A O 1
ATOM 2142 N N . MET A 1 325 ? -20.761 -32.994 29.677 1.00 31.92 325 MET A N 1
ATOM 2143 C CA . MET A 1 325 ? -22.111 -33.037 30.218 1.00 32.80 325 MET A CA 1
ATOM 2144 C C . MET A 1 325 ? -23.131 -33.361 29.122 1.00 31.50 325 MET A C 1
ATOM 2145 O O . MET A 1 325 ? -24.061 -34.142 29.329 1.00 29.24 325 MET A O 1
ATOM 2150 N N . GLU A 1 326 ? -22.944 -32.757 27.954 1.00 29.12 326 GLU A N 1
ATOM 2151 C CA . GLU A 1 326 ? -23.877 -32.902 26.841 1.00 22.24 326 GLU A CA 1
ATOM 2152 C C . GLU A 1 326 ? -23.081 -32.999 25.551 1.00 21.60 326 GLU A C 1
ATOM 2153 O O . GLU A 1 326 ? -22.085 -32.302 25.387 1.00 18.27 326 GLU A O 1
ATOM 2159 N N . VAL A 1 327 ? -23.478 -33.887 24.649 1.00 20.20 327 VAL A N 1
ATOM 2160 C CA . VAL A 1 327 ? -22.815 -33.958 23.355 1.00 15.12 327 VAL A CA 1
ATOM 2161 C C . VAL A 1 327 ? -23.850 -33.916 22.251 1.00 21.45 327 VAL A C 1
ATOM 2162 O O . VAL A 1 327 ? -24.624 -34.862 22.078 1.00 20.16 327 VAL A O 1
ATOM 2166 N N . ARG A 1 328 ? -23.867 -32.810 21.518 1.00 18.44 328 ARG A N 1
ATOM 2167 C CA . ARG A 1 328 ? -24.807 -32.637 20.432 1.00 19.52 328 ARG A CA 1
ATOM 2168 C C . ARG A 1 328 ? -24.082 -32.962 19.141 1.00 16.37 328 ARG A C 1
ATOM 2169 O O . ARG A 1 328 ? -22.857 -32.891 19.075 1.00 17.67 328 ARG A O 1
ATOM 2177 N N . GLY A 1 329 ? -24.837 -33.331 18.114 1.00 20.07 329 GLY A N 1
ATOM 2178 C CA . GLY A 1 329 ? -24.242 -33.634 16.832 1.00 21.40 329 GLY A CA 1
ATOM 2179 C C . GLY A 1 329 ? -25.240 -33.540 15.702 1.00 28.43 329 GLY A C 1
ATOM 2180 O O . GLY A 1 329 ? -26.401 -33.913 15.858 1.00 33.96 329 GLY A O 1
ATOM 2181 N N . GLY A 1 330 ? -24.789 -33.034 14.561 1.00 23.55 330 GLY A N 1
ATOM 2182 C CA . GLY A 1 330 ? -25.611 -33.008 13.368 1.00 26.02 330 GLY A CA 1
ATOM 2183 C C . GLY A 1 330 ? -24.774 -32.716 12.147 1.00 26.52 330 GLY A C 1
ATOM 2184 O O . GLY A 1 330 ? -23.543 -32.681 12.226 1.00 23.72 330 GLY A O 1
ATOM 2185 N N . ASP A 1 331 ? -25.425 -32.502 11.009 1.00 27.28 331 ASP A N 1
ATOM 2186 C CA . ASP A 1 331 ? -24.669 -32.151 9.813 1.00 34.35 331 ASP A CA 1
ATOM 2187 C C . ASP A 1 331 ? -25.138 -30.910 9.066 1.00 32.58 331 ASP A C 1
ATOM 2188 O O . ASP A 1 331 ? -26.226 -30.386 9.311 1.00 31.45 331 ASP A O 1
ATOM 2193 N N . TYR A 1 332 ? -24.281 -30.445 8.162 1.00 33.88 332 TYR A N 1
ATOM 2194 C CA . TYR A 1 332 ? -24.631 -29.411 7.203 1.00 36.11 332 TYR A CA 1
ATOM 2195 C C . TYR A 1 332 ? -24.593 -30.033 5.818 1.00 33.59 332 TYR A C 1
ATOM 2196 O O . TYR A 1 332 ? -23.529 -30.123 5.203 1.00 30.38 332 TYR A O 1
ATOM 2205 N N . PRO A 1 333 ? -25.749 -30.487 5.328 1.00 33.07 333 PRO A N 1
ATOM 2206 C CA . PRO A 1 333 ? -25.784 -31.043 3.972 1.00 35.53 333 PRO A CA 1
ATOM 2207 C C . PRO A 1 333 ? -25.516 -29.963 2.925 1.00 40.14 333 PRO A C 1
ATOM 2208 O O . PRO A 1 333 ? -26.218 -28.955 2.887 1.00 47.16 333 PRO A O 1
ATOM 2212 N N . ILE A 1 334 ? -24.497 -30.175 2.097 1.00 39.65 334 ILE A N 1
ATOM 2213 C CA . ILE A 1 334 ? -24.101 -29.206 1.080 1.00 37.57 334 ILE A CA 1
ATOM 2214 C C . ILE A 1 334 ? -23.943 -29.896 -0.265 1.00 44.23 334 ILE A C 1
ATOM 2215 O O . ILE A 1 334 ? -22.890 -30.465 -0.550 1.00 48.52 334 ILE A O 1
ATOM 2220 N N . PRO A 1 335 ? -24.995 -29.857 -1.098 1.00 47.28 335 PRO A N 1
ATOM 2221 C CA . PRO A 1 335 ? -24.935 -30.513 -2.409 1.00 50.29 335 PRO A CA 1
ATOM 2222 C C . PRO A 1 335 ? -23.821 -29.915 -3.267 1.00 52.70 335 PRO A C 1
ATOM 2223 O O . PRO A 1 335 ? -23.605 -28.700 -3.234 1.00 50.16 335 PRO A O 1
ATOM 2227 N N . GLY A 1 336 ? -23.109 -30.763 -4.003 1.00 50.27 336 GLY A N 1
ATOM 2228 C CA . GLY A 1 336 ? -22.037 -30.301 -4.864 1.00 53.50 336 GLY A CA 1
ATOM 2229 C C . GLY A 1 336 ? -20.684 -30.170 -4.185 1.00 54.51 336 GLY A C 1
ATOM 2230 O O . GLY A 1 336 ? -19.670 -29.960 -4.854 1.00 58.94 336 GLY A O 1
ATOM 2231 N N . ALA A 1 337 ? -20.658 -30.291 -2.861 1.00 50.07 337 ALA A N 1
ATOM 2232 C CA . ALA A 1 337 ? -19.405 -30.187 -2.121 1.00 48.23 337 ALA A CA 1
ATOM 2233 C C . ALA A 1 337 ? -18.497 -31.368 -2.432 1.00 50.91 337 ALA A C 1
ATOM 2234 O O . ALA A 1 337 ? -18.952 -32.509 -2.522 1.00 52.43 337 ALA A O 1
ATOM 2236 N N . GLU A 1 338 ? -17.210 -31.092 -2.605 1.00 53.84 338 GLU A N 1
ATOM 2237 C CA . GLU A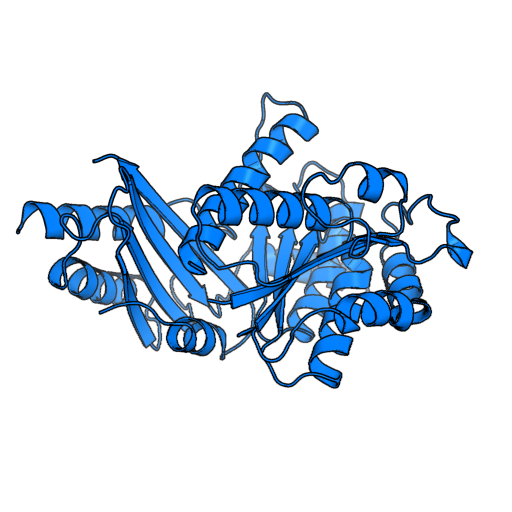 1 338 ? -16.258 -32.145 -2.940 1.00 64.55 338 GLU A CA 1
ATOM 2238 C C . GLU A 1 338 ? -15.394 -32.515 -1.736 1.00 58.62 338 GLU A C 1
ATOM 2239 O O . GLU A 1 338 ? -14.494 -33.349 -1.834 1.00 58.78 338 GLU A O 1
ATOM 2245 N N . LYS A 1 339 ? -15.688 -31.891 -0.599 1.00 51.21 339 LYS A N 1
ATOM 2246 C CA . LYS A 1 339 ? -15.014 -32.198 0.657 1.00 48.25 339 LYS A CA 1
ATOM 2247 C C . LYS A 1 339 ? -16.018 -32.587 1.731 1.00 45.59 339 LYS A C 1
ATOM 2248 O O . LYS A 1 339 ? -17.155 -32.114 1.732 1.00 39.36 339 LYS A O 1
ATOM 2254 N N . VAL A 1 340 ? -15.592 -33.452 2.645 1.00 40.04 340 VAL A N 1
ATOM 2255 C CA . VAL A 1 340 ? -16.323 -33.654 3.884 1.00 34.03 340 VAL A CA 1
ATOM 2256 C C . VAL A 1 340 ? -15.467 -33.115 5.025 1.00 28.40 340 VAL A C 1
ATOM 2257 O O . VAL A 1 340 ? -14.277 -33.420 5.119 1.00 26.18 340 VAL A O 1
ATOM 2261 N N . ALA A 1 341 ? -16.062 -32.290 5.875 1.00 24.48 341 ALA A N 1
ATOM 2262 C CA . ALA A 1 341 ? -15.332 -31.720 6.998 1.00 26.95 341 ALA A CA 1
ATOM 2263 C C . ALA A 1 341 ? -16.051 -32.019 8.305 1.00 28.83 341 ALA A C 1
ATOM 2264 O O . ALA A 1 341 ? -17.282 -31.951 8.376 1.00 24.30 341 ALA A O 1
ATOM 2266 N N . GLY A 1 342 ? -15.279 -32.364 9.330 1.00 25.99 342 GLY A N 1
ATOM 2267 C CA . GLY A 1 342 ? -15.820 -32.556 10.662 1.00 20.87 342 GLY A CA 1
ATOM 2268 C C . GLY A 1 342 ? -15.271 -31.505 11.606 1.00 25.32 342 GLY A C 1
ATOM 2269 O O . GLY A 1 342 ? -14.058 -31.283 11.654 1.00 23.62 342 GLY A O 1
ATOM 2270 N N . VAL A 1 343 ? -16.161 -30.846 12.344 1.00 17.23 343 VAL A N 1
ATOM 2271 C CA . VAL A 1 343 ? -15.749 -29.853 13.322 1.00 16.39 343 VAL A CA 1
ATOM 2272 C C . VAL A 1 343 ? -16.263 -30.253 14.687 1.00 13.07 343 VAL A C 1
ATOM 2273 O O . VAL A 1 343 ? -17.402 -30.678 14.833 1.00 15.84 343 VAL A O 1
ATOM 2277 N N . ILE A 1 344 ? -15.419 -30.127 15.696 1.00 17.47 344 ILE A N 1
ATOM 2278 C CA . ILE A 1 344 ? -15.869 -30.326 17.059 1.00 15.48 344 ILE A CA 1
ATOM 2279 C C . ILE A 1 344 ? -15.690 -29.026 17.822 1.00 16.24 344 ILE A C 1
ATOM 2280 O O . ILE A 1 344 ? -14.593 -28.481 17.884 1.00 17.82 344 ILE A O 1
ATOM 2285 N N . LEU A 1 345 ? -16.783 -28.524 18.379 1.00 15.65 345 LEU A N 1
ATOM 2286 C CA . LEU A 1 345 ? -16.745 -27.339 19.212 1.00 12.53 345 LEU A CA 1
ATOM 2287 C C . LEU A 1 345 ? -16.783 -27.826 20.643 1.00 15.46 345 LEU A C 1
ATOM 2288 O O . LEU A 1 345 ? -17.672 -28.597 21.016 1.00 14.79 345 LEU A O 1
ATOM 2293 N N . LEU A 1 346 ? -15.787 -27.419 21.424 1.00 12.86 346 LEU A N 1
ATOM 2294 C CA . LEU A 1 346 ? -15.719 -27.765 22.832 1.00 13.41 346 LEU A CA 1
ATOM 2295 C C . LEU A 1 346 ? -15.817 -26.477 23.627 1.00 16.37 346 LEU A C 1
ATOM 2296 O O . LEU A 1 346 ? -14.967 -25.599 23.502 1.00 14.52 346 LEU A O 1
ATOM 2301 N N . SER A 1 347 ? -16.873 -26.356 24.425 1.00 13.21 347 SER A N 1
ATOM 2302 C CA . SER A 1 347 ? -17.111 -25.133 25.164 1.00 18.00 347 SER A CA 1
ATOM 2303 C C . SER A 1 347 ? -16.880 -25.382 26.638 1.00 18.27 347 SER A C 1
ATOM 2304 O O . SER A 1 347 ? -17.208 -26.444 27.139 1.00 19.00 347 SER A O 1
ATOM 2307 N N . GLY A 1 348 ? -16.293 -24.407 27.326 1.00 13.74 348 GLY A N 1
ATOM 2308 C CA . GLY A 1 348 ? -16.087 -24.533 28.756 1.00 17.67 348 GLY A CA 1
ATOM 2309 C C . GLY A 1 348 ? -14.877 -25.386 29.094 1.00 20.89 348 GLY A C 1
ATOM 2310 O O . GLY A 1 348 ? -14.882 -26.139 30.074 1.00 23.12 348 GLY A O 1
ATOM 2311 N N . VAL A 1 349 ? -13.835 -25.289 28.275 1.00 20.34 349 VAL A N 1
ATOM 2312 C CA . VAL A 1 349 ? -12.606 -26.023 28.562 1.00 23.99 349 VAL A CA 1
ATOM 2313 C C . VAL A 1 349 ? -11.901 -25.408 29.767 1.00 25.04 349 VAL A C 1
ATOM 2314 O O . VAL A 1 349 ? -11.990 -24.201 29.997 1.00 21.40 349 VAL A O 1
ATOM 2318 N N . THR A 1 350 ? -11.224 -26.250 30.543 1.00 28.16 350 THR A N 1
ATOM 2319 C CA . THR A 1 350 ? -10.584 -25.820 31.783 1.00 28.78 350 THR A CA 1
ATOM 2320 C C . THR A 1 350 ? -9.184 -26.423 31.927 1.00 20.73 350 THR A C 1
ATOM 2321 O O . THR A 1 350 ? -8.807 -27.332 31.181 1.00 23.50 350 THR A O 1
ATOM 2325 N N . ASN A 1 351 ? -8.430 -25.910 32.895 1.00 25.22 351 ASN A N 1
ATOM 2326 C CA . ASN A 1 351 ? -7.049 -26.337 33.141 1.00 29.90 351 ASN A CA 1
ATOM 2327 C C . ASN A 1 351 ? -6.211 -26.252 31.871 1.00 25.77 351 ASN A C 1
ATOM 2328 O O . ASN A 1 351 ? -5.387 -27.122 31.590 1.00 30.52 351 ASN A O 1
ATOM 2333 N N . VAL A 1 352 ? -6.449 -25.197 31.099 1.00 22.25 352 VAL A N 1
ATOM 2334 C CA . VAL A 1 352 ? -5.751 -24.980 29.844 1.00 18.65 352 VAL A CA 1
ATOM 2335 C C . VAL A 1 352 ? -4.409 -24.304 30.142 1.00 19.72 352 VAL A C 1
ATOM 2336 O O . VAL A 1 352 ? -4.375 -23.189 30.662 1.00 19.68 352 VAL A O 1
ATOM 2340 N N . PRO A 1 353 ? -3.297 -24.997 29.851 1.00 21.75 353 PRO A N 1
ATOM 2341 C CA . PRO A 1 353 ? -1.963 -24.455 30.148 1.00 23.04 353 PRO A CA 1
ATOM 2342 C C . PRO A 1 353 ? -1.777 -23.030 29.625 1.00 19.52 353 PRO A C 1
ATOM 2343 O O . PRO A 1 353 ? -1.309 -22.163 30.360 1.00 20.13 353 PRO A O 1
ATOM 2347 N N . ARG A 1 354 ? -2.169 -22.793 28.382 1.00 18.10 354 ARG A N 1
ATOM 2348 C CA . ARG A 1 354 ? -2.009 -21.483 27.781 1.00 23.71 354 ARG A CA 1
ATOM 2349 C C . ARG A 1 354 ? -2.777 -20.405 28.559 1.00 26.93 354 ARG A C 1
ATOM 2350 O O . ARG A 1 354 ? -2.278 -19.300 28.754 1.00 19.93 354 ARG A O 1
ATOM 2358 N N . ILE A 1 355 ? -3.986 -20.737 29.008 1.00 16.75 355 ILE A N 1
ATOM 2359 C CA . ILE A 1 355 ? -4.779 -19.806 29.802 1.00 14.99 355 ILE A CA 1
ATOM 2360 C C . ILE A 1 355 ? -4.170 -19.595 31.182 1.00 20.27 355 ILE A C 1
ATOM 2361 O O . ILE A 1 355 ? -4.096 -18.465 31.672 1.00 18.60 355 ILE A O 1
ATOM 2366 N N . LYS A 1 356 ? -3.699 -20.676 31.799 1.00 16.62 356 LYS A N 1
ATOM 2367 C CA . LYS A 1 356 ? -3.016 -20.568 33.085 1.00 18.80 356 LYS A CA 1
ATOM 2368 C C . LYS A 1 356 ? -1.742 -19.713 32.994 1.00 22.70 356 LYS A C 1
ATOM 2369 O O . LYS A 1 356 ? -1.405 -19.004 33.942 1.00 22.33 356 LYS A O 1
ATOM 2375 N N . GLU A 1 357 ? -1.043 -19.784 31.864 1.00 18.83 357 GLU A N 1
ATOM 2376 C CA . GLU A 1 357 ? 0.125 -18.933 31.641 1.00 23.91 357 GLU A CA 1
ATOM 2377 C C . GLU A 1 357 ? -0.256 -17.449 31.644 1.00 19.41 357 GLU A C 1
ATOM 2378 O O . GLU A 1 357 ? 0.374 -16.639 32.322 1.00 23.06 357 GLU A O 1
ATOM 2384 N N . LEU A 1 358 ? -1.271 -17.111 30.856 1.00 20.74 358 LEU A N 1
ATOM 2385 C CA . LEU A 1 358 ? -1.725 -15.738 30.724 1.00 21.82 358 LEU A CA 1
ATOM 2386 C C . LEU A 1 358 ? -2.191 -15.178 32.065 1.00 30.21 358 LEU A C 1
ATOM 2387 O O . LEU A 1 358 ? -1.839 -14.054 32.429 1.00 27.83 358 LEU A O 1
ATOM 2392 N N . GLN A 1 359 ? -2.969 -15.964 32.805 1.00 22.05 359 GLN A N 1
ATOM 2393 C CA . GLN A 1 359 ? -3.382 -15.556 34.144 1.00 27.52 359 GLN A CA 1
ATOM 2394 C C . GLN A 1 359 ? -2.173 -15.237 35.031 1.00 32.96 359 GLN A C 1
ATOM 2395 O O . GLN A 1 359 ? -2.162 -14.224 35.734 1.00 30.24 359 GLN A O 1
ATOM 2401 N N . GLN A 1 360 ? -1.153 -16.091 34.982 1.00 29.06 360 GLN A N 1
ATOM 2402 C CA . GLN A 1 360 ? 0.062 -15.870 35.754 1.00 29.13 360 GLN A CA 1
ATOM 2403 C C . GLN A 1 360 ? 0.791 -14.599 35.293 1.00 31.67 360 GLN A C 1
ATOM 2404 O O . GLN A 1 360 ? 1.263 -13.810 36.114 1.00 31.55 360 GLN A O 1
ATOM 2410 N N . VAL A 1 361 ? 0.886 -14.418 33.979 1.00 23.77 361 VAL A N 1
ATOM 2411 C CA . VAL A 1 361 ? 1.478 -13.214 33.403 1.00 24.73 361 VAL A CA 1
ATOM 2412 C C . VAL A 1 361 ? 0.767 -11.947 33.890 1.00 28.29 361 VAL A C 1
ATOM 2413 O O . VAL A 1 361 ? 1.413 -10.997 34.330 1.00 31.40 361 VAL A O 1
ATOM 2417 N N . ALA A 1 362 ? -0.560 -11.944 33.822 1.00 25.52 362 ALA A N 1
ATOM 2418 C CA . ALA A 1 362 ? -1.346 -10.797 34.266 1.00 30.72 362 ALA A CA 1
ATOM 2419 C C . ALA A 1 362 ? -1.184 -10.530 35.764 1.00 39.48 362 ALA A C 1
ATOM 2420 O O . ALA A 1 362 ? -1.044 -9.384 36.190 1.00 42.33 362 ALA A O 1
ATOM 2422 N N . ILE A 1 363 ? -1.201 -11.598 36.554 1.00 40.57 363 ILE A N 1
ATOM 2423 C CA . ILE A 1 363 ? -1.067 -11.498 38.004 1.00 40.23 363 ILE A CA 1
ATOM 2424 C C . ILE A 1 363 ? 0.272 -10.900 38.431 1.00 41.55 363 ILE A C 1
ATOM 2425 O O . ILE A 1 363 ? 0.316 -10.026 39.300 1.00 41.66 363 ILE A O 1
ATOM 2430 N N . GLU A 1 364 ? 1.359 -11.368 37.820 1.00 36.48 364 GLU A N 1
ATOM 2431 C CA . GLU A 1 364 ? 2.691 -10.865 38.131 1.00 43.93 364 GLU A CA 1
ATOM 2432 C C . GLU A 1 364 ? 2.824 -9.379 37.804 1.00 43.42 364 GLU A C 1
ATOM 2433 O O . GLU A 1 364 ? 3.444 -8.628 38.553 1.00 44.25 364 GLU A O 1
ATOM 2439 N N . ALA A 1 365 ? 2.234 -8.958 36.689 1.00 41.81 365 ALA A N 1
ATOM 2440 C CA . ALA A 1 365 ? 2.316 -7.561 36.276 1.00 44.15 365 ALA A CA 1
ATOM 2441 C C . ALA A 1 365 ? 1.478 -6.643 37.163 1.00 45.96 365 ALA A C 1
ATOM 2442 O O . ALA A 1 365 ? 1.720 -5.441 37.217 1.00 47.73 365 ALA A O 1
ATOM 2444 N N . GLN A 1 366 ? 0.484 -7.204 37.844 1.00 46.42 366 GLN A N 1
ATOM 2445 C CA . GLN A 1 366 ? -0.277 -6.443 38.827 1.00 48.58 366 GLN A CA 1
ATOM 2446 C C . GLN A 1 366 ? 0.587 -6.188 40.049 1.00 57.47 366 GLN A C 1
ATOM 2447 O O . GLN A 1 366 ? 0.751 -5.049 40.480 1.00 60.92 366 GLN A O 1
ATOM 2453 N N . ASP A 1 367 ? 1.107 -7.272 40.616 1.00 58.69 367 ASP A N 1
ATOM 2454 C CA . ASP A 1 367 ? 1.965 -7.204 41.794 1.00 61.83 367 ASP A CA 1
ATOM 2455 C C . ASP A 1 367 ? 3.112 -6.214 41.610 1.00 60.27 367 ASP A C 1
ATOM 2456 O O . ASP A 1 367 ? 3.748 -5.807 42.585 1.00 64.54 367 ASP A O 1
#

CATH classification: 3.40.50.1440 (+1 more: 3.30.1330.20)

Foldseek 3Di:
DAEAEEAWELLRQALLLVLQVVCVVQVLNHHQHYAYEFQAQVSLVPRDRHDNLRYFHWPCVPQVNHGPWQAQVVLQVRLVVCVVSNVVNVVVRPVVPGQEYEYEYEQQGHNSVNNSLVNLQVCVVPDVHFYEYEYEYEAPVPDLSSLLSNLVSVVRNQVRGQAYEYAYCNLQADPPDDPVVRSVVVSVVVSVFVVQVSRVADDPVNVCVQSRVGDYKKKFKDKDFAVVVLLVVLLVLLVCRQPDDISADDQLAAFAEKEKEKEEAPVSHDDNSFVVSQVVSCVRHVYPYYHYDYHHDHPGGMIMMMMMGYRDDPRPSSVVSNVSNVVVVD

Nearest PDB structures (foldseek):
  4b46-assembly1_A  TM=1.003E+00  e=3.163E-72  Haloferax volcanii
  4b45-assembly1_A  TM=9.381E-01  e=1.683E-42  Haloferax volcanii
  3zid-assembly2_B  TM=8.613E-01  e=2.756E-23  Methanothrix thermoacetophila
  5mn6-assembly1_A  TM=8.638E-01  e=5.901E-22  Staphylococcus aureus
  6unx-assembly1_A  TM=8.385E-01  e=8.894E-18  Escherichia coli

B-factor: mean 28.82, std 13.52, range [6.47, 89.11]

GO terms:
  GO:0005737 cytoplasm (C, EXP)

Organism: Haloferax volcanii (strain ATCC 29605 / DSM 3757 / JCM 8879 / NBRC 14742 / NCIMB 2012 / VKM B-1768 / DS2) (NCBI:txid309800)